Protein AF-A0A820LEA1-F1 (afdb_monomer_lite)

Foldseek 3Di:
DVVLVVVVVVVCVVPDDDDDPDPDDPVLVVQFKAKEDWDWDDDPPPQKIKIAIDIPNPVHPFKKKKWKWKKKFQDQDPDDDPPGIGPIDTFDMDIPHRMDMGGDHDQQSIWMKMWMWIQGPSGIYPIYIDPGTDHDDPPPPPDDRPPPPFAPKDFPDWDDDPPDIDTDIDTHDDPDDDPDDDD

InterPro domains:
  IPR003961 Fibronectin type III [cd00063] (33-130)
  IPR013783 Immunoglobulin-like fold [G3DSA:2.60.40.10] (27-142)
  IPR036116 Fibronectin type III superfamily [SSF49265] (43-180)

Radius of gyration: 22.55 Å; chains: 1; bounding box: 62×38×62 Å

Structure (mmCIF, N/CA/C/O backbone):
data_AF-A0A820LEA1-F1
#
_entry.id   AF-A0A820LEA1-F1
#
loop_
_atom_site.group_PDB
_atom_site.id
_atom_site.type_symbol
_atom_site.label_atom_id
_atom_site.label_alt_id
_atom_site.label_comp_id
_atom_site.label_asym_id
_atom_site.label_entity_id
_atom_site.label_seq_id
_atom_site.pdbx_PDB_ins_code
_atom_site.Cartn_x
_atom_site.Cartn_y
_atom_site.Cartn_z
_atom_site.occupancy
_atom_site.B_iso_or_equiv
_atom_site.auth_seq_id
_atom_site.auth_comp_id
_atom_site.auth_asym_id
_atom_site.auth_atom_id
_atom_site.pdbx_PDB_model_num
ATOM 1 N N . CYS A 1 1 ? 1.002 -14.505 -5.703 1.00 39.41 1 CYS A N 1
ATOM 2 C CA . CYS A 1 1 ? 0.970 -15.169 -7.025 1.00 39.41 1 CYS A CA 1
ATOM 3 C C . CYS A 1 1 ? -0.405 -15.126 -7.687 1.00 39.41 1 CYS A C 1
ATOM 5 O O . CYS A 1 1 ? -0.482 -14.541 -8.753 1.00 39.41 1 CYS A O 1
ATOM 7 N N . ILE A 1 2 ? -1.483 -15.642 -7.076 1.00 43.31 2 ILE A N 1
ATOM 8 C CA . ILE A 1 2 ? -2.829 -15.685 -7.703 1.00 43.31 2 ILE A CA 1
ATOM 9 C C . ILE A 1 2 ? -3.325 -14.299 -8.158 1.00 43.31 2 ILE A C 1
ATOM 11 O O . ILE A 1 2 ? -3.884 -14.170 -9.238 1.00 43.31 2 ILE A O 1
ATOM 15 N N . PHE A 1 3 ? -3.070 -13.244 -7.380 1.00 45.81 3 PHE A N 1
ATOM 16 C CA . PHE A 1 3 ? -3.529 -11.898 -7.729 1.00 45.81 3 PHE A CA 1
ATOM 17 C C . PHE A 1 3 ? -2.779 -11.282 -8.924 1.00 45.81 3 PHE A C 1
ATOM 19 O O . PHE A 1 3 ? -3.414 -10.736 -9.816 1.00 45.81 3 PHE A O 1
ATOM 26 N N . ILE A 1 4 ? -1.451 -11.442 -8.992 1.00 49.19 4 ILE A N 1
ATOM 27 C CA . ILE A 1 4 ? -0.643 -11.021 -10.153 1.00 49.19 4 ILE A CA 1
ATOM 28 C C . ILE A 1 4 ? -1.065 -11.810 -11.397 1.00 49.19 4 ILE A C 1
ATOM 30 O O . ILE A 1 4 ? -1.237 -11.221 -12.451 1.00 49.19 4 ILE A O 1
ATOM 34 N N . GLN A 1 5 ? -1.318 -13.115 -11.258 1.00 48.12 5 GLN A N 1
ATOM 35 C CA . GLN A 1 5 ? -1.829 -13.963 -12.342 1.00 48.12 5 GLN A CA 1
ATOM 36 C C . GLN A 1 5 ? -3.220 -13.518 -12.828 1.00 48.12 5 GLN A C 1
ATOM 38 O O . GLN A 1 5 ? -3.484 -13.542 -14.024 1.00 48.12 5 GLN A O 1
ATOM 43 N N . ASN A 1 6 ? -4.099 -13.069 -11.926 1.00 49.53 6 ASN A N 1
ATOM 44 C CA . ASN A 1 6 ? -5.436 -12.584 -12.281 1.00 49.53 6 ASN A CA 1
ATOM 45 C C . ASN A 1 6 ? -5.426 -11.173 -12.890 1.00 49.53 6 ASN A C 1
ATOM 47 O O . ASN A 1 6 ? -6.161 -10.942 -13.844 1.00 49.53 6 ASN A O 1
ATOM 51 N N . LEU A 1 7 ? -4.586 -10.259 -12.392 1.00 52.78 7 LEU A N 1
ATOM 52 C CA . LEU A 1 7 ? -4.334 -8.958 -13.030 1.00 52.78 7 LEU A CA 1
ATOM 53 C C . LEU A 1 7 ? -3.759 -9.151 -14.436 1.00 52.78 7 LEU A C 1
ATOM 55 O O . LEU A 1 7 ? -4.253 -8.562 -15.391 1.00 52.78 7 LEU A O 1
ATOM 59 N N . TYR A 1 8 ? -2.786 -10.056 -14.564 1.00 51.94 8 TYR A N 1
ATOM 60 C CA . TYR A 1 8 ? -2.195 -10.433 -15.841 1.00 51.94 8 TYR A CA 1
ATOM 61 C C . TYR A 1 8 ? -3.243 -11.047 -16.783 1.00 51.94 8 TYR A C 1
ATOM 63 O O . TYR A 1 8 ? -3.334 -10.628 -17.927 1.00 51.94 8 TYR A O 1
ATOM 71 N N . ARG A 1 9 ? -4.125 -11.943 -16.309 1.00 48.03 9 ARG A N 1
ATOM 72 C CA . ARG A 1 9 ? -5.249 -12.478 -17.111 1.00 48.03 9 ARG A CA 1
ATOM 73 C C . ARG A 1 9 ? -6.263 -11.413 -17.535 1.00 48.03 9 ARG A C 1
ATOM 75 O O . ARG A 1 9 ? -6.760 -11.479 -18.650 1.00 48.03 9 ARG A O 1
ATOM 82 N N . GLN A 1 10 ? -6.584 -10.446 -16.675 1.00 51.16 10 GLN A N 1
ATOM 83 C CA . GLN A 1 10 ? -7.500 -9.357 -17.034 1.00 51.16 10 GLN A CA 1
ATOM 84 C C . GLN A 1 10 ? -6.882 -8.398 -18.063 1.00 51.16 10 GLN A C 1
ATOM 86 O O . GLN A 1 10 ? -7.606 -7.883 -18.911 1.00 51.16 10 GLN A O 1
ATOM 91 N N . GLN A 1 11 ? -5.561 -8.203 -18.033 1.00 49.97 11 GLN A N 1
ATOM 92 C CA . GLN A 1 11 ? -4.830 -7.384 -19.007 1.00 49.97 11 GLN A CA 1
ATOM 93 C C . GLN A 1 11 ? -4.503 -8.131 -20.316 1.00 49.97 11 GLN A C 1
ATOM 95 O O . GLN A 1 11 ? -4.493 -7.513 -21.377 1.00 49.97 11 GLN A O 1
ATOM 100 N N . LEU A 1 12 ? -4.329 -9.458 -20.276 1.00 44.97 12 LEU A N 1
ATOM 101 C CA . LEU A 1 12 ? -4.143 -10.338 -21.445 1.00 44.97 12 LEU A CA 1
ATOM 102 C C . LEU A 1 12 ? -5.424 -10.596 -22.251 1.00 44.97 12 LEU A C 1
ATOM 104 O O . LEU A 1 12 ? -5.340 -11.115 -23.359 1.00 44.97 12 LEU A O 1
ATOM 108 N N . ASN A 1 13 ? -6.611 -10.184 -21.797 1.00 42.06 13 ASN A N 1
ATOM 109 C CA . ASN A 1 13 ? -7.768 -10.159 -22.705 1.00 42.06 13 ASN A CA 1
ATOM 110 C C . ASN A 1 13 ? -7.556 -9.201 -23.904 1.00 42.06 13 ASN A C 1
ATOM 112 O O . ASN A 1 13 ? -8.367 -9.197 -24.823 1.00 42.06 13 ASN A O 1
ATOM 116 N N . TYR A 1 14 ? -6.458 -8.431 -23.914 1.00 39.91 14 TYR A N 1
ATOM 117 C CA . TYR A 1 14 ? -5.982 -7.651 -25.058 1.00 39.91 14 TYR A CA 1
ATOM 118 C C . TYR A 1 14 ? -4.715 -8.195 -25.742 1.00 39.91 14 TYR A C 1
ATOM 120 O O . TYR A 1 14 ? -4.345 -7.673 -26.789 1.00 39.91 14 TYR A O 1
ATOM 128 N N . LEU A 1 15 ? -4.043 -9.217 -25.204 1.00 36.75 15 LEU A N 1
ATOM 129 C CA . LEU A 1 15 ? -2.830 -9.800 -25.790 1.00 36.75 15 LEU A CA 1
ATOM 130 C C . LEU A 1 15 ? -2.794 -11.296 -25.460 1.00 36.75 15 LEU A C 1
ATOM 132 O O . LEU A 1 15 ? -2.728 -11.675 -24.300 1.00 36.75 15 LEU A O 1
ATOM 136 N N . THR A 1 16 ? -2.877 -12.154 -26.467 1.00 33.66 16 THR A N 1
ATOM 137 C CA . THR A 1 16 ? -2.873 -13.612 -26.306 1.00 33.66 16 THR A CA 1
ATOM 138 C C . THR A 1 16 ? -1.509 -14.155 -25.857 1.00 33.66 16 THR A C 1
ATOM 140 O O . THR A 1 16 ? -0.473 -13.717 -26.350 1.00 33.66 16 THR A O 1
ATOM 143 N N . ASP A 1 17 ? -1.574 -15.147 -24.957 1.00 37.16 17 ASP A N 1
ATOM 144 C CA . ASP A 1 17 ? -0.701 -16.329 -24.794 1.00 37.16 17 ASP A CA 1
ATOM 145 C C . ASP A 1 17 ? -0.022 -16.562 -23.421 1.00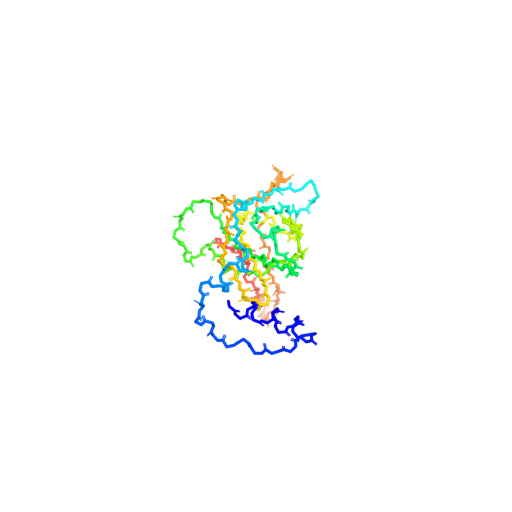 37.16 17 ASP A C 1
ATOM 147 O O . ASP A 1 17 ? 0.854 -15.840 -22.955 1.00 37.16 17 ASP A O 1
ATOM 151 N N . ASN A 1 18 ? -0.484 -17.657 -22.798 1.00 37.00 18 ASN A N 1
ATOM 152 C CA . ASN A 1 18 ? 0.149 -18.609 -21.875 1.00 37.00 18 ASN A CA 1
ATOM 153 C C . ASN A 1 18 ? 1.363 -18.166 -21.029 1.00 37.00 18 ASN A C 1
ATOM 155 O O . ASN A 1 18 ? 2.512 -18.237 -21.456 1.00 37.00 18 ASN A O 1
ATOM 159 N N . CYS A 1 19 ? 1.135 -17.932 -19.729 1.00 37.91 19 CYS A N 1
ATOM 160 C CA . CYS A 1 19 ? 2.199 -18.000 -18.720 1.00 37.91 19 CYS A CA 1
ATOM 161 C C . CYS A 1 19 ? 2.476 -19.459 -18.315 1.00 37.91 19 CYS A C 1
ATOM 163 O O . CYS A 1 19 ? 1.919 -19.959 -17.336 1.00 37.91 19 CYS A O 1
ATOM 165 N N . GLN A 1 20 ? 3.362 -20.136 -19.046 1.00 39.03 20 GLN A N 1
ATOM 166 C CA . GLN A 1 20 ? 4.079 -21.303 -18.527 1.00 39.03 20 GLN A CA 1
ATOM 167 C C . GLN A 1 20 ? 5.145 -20.827 -17.530 1.00 39.03 20 GLN A C 1
ATOM 169 O O . GLN A 1 20 ? 5.755 -19.776 -17.709 1.00 39.03 20 GLN A O 1
ATOM 174 N N . SER A 1 21 ? 5.340 -21.582 -16.450 1.00 41.91 21 SER A N 1
ATOM 175 C CA . SER A 1 21 ? 6.380 -21.363 -15.441 1.00 41.91 21 SER A CA 1
ATOM 176 C C . SER A 1 21 ? 7.735 -21.074 -16.095 1.00 41.91 21 SER A C 1
ATOM 178 O O . SER A 1 21 ? 8.344 -21.974 -16.670 1.00 41.91 21 SER A O 1
ATOM 180 N N . CYS A 1 22 ? 8.202 -19.826 -16.022 1.00 42.53 22 CYS A N 1
ATOM 181 C CA . CYS A 1 22 ? 9.460 -19.431 -16.639 1.00 42.53 22 CYS A CA 1
ATOM 182 C C . CYS A 1 22 ? 10.640 -20.077 -15.898 1.00 42.53 22 CYS A C 1
ATOM 184 O O . CYS A 1 22 ? 11.040 -19.625 -14.826 1.00 42.53 22 CYS A O 1
ATOM 186 N N . SER A 1 23 ? 11.247 -21.100 -16.497 1.00 46.69 23 SER A N 1
ATOM 187 C CA . SER A 1 23 ? 12.682 -21.348 -16.363 1.00 46.69 23 SER A CA 1
ATOM 188 C C . SER A 1 23 ? 13.401 -20.184 -17.056 1.00 46.69 23 SER A C 1
ATOM 190 O O . SER A 1 23 ? 13.544 -20.163 -18.277 1.00 46.69 23 SER A O 1
ATOM 192 N N . LEU A 1 24 ? 13.717 -19.142 -16.284 1.00 51.66 24 LEU A N 1
ATOM 193 C CA . LEU A 1 24 ? 14.177 -17.844 -16.781 1.00 51.66 24 LEU A CA 1
ATOM 194 C C . LEU A 1 24 ? 15.599 -17.955 -17.342 1.00 51.66 24 LEU A C 1
ATOM 196 O O . LEU A 1 24 ? 16.556 -18.122 -16.589 1.00 51.66 24 LEU A O 1
ATOM 200 N N . SER A 1 25 ? 15.750 -17.822 -18.661 1.00 55.53 25 SER A N 1
ATOM 201 C CA . SER A 1 25 ? 17.049 -17.490 -19.246 1.00 55.53 25 SER A CA 1
ATOM 202 C C . SER A 1 25 ? 17.472 -16.089 -18.776 1.00 55.53 25 SER A C 1
ATOM 204 O O . SER A 1 25 ? 16.631 -15.206 -18.571 1.00 55.53 25 SER A O 1
ATOM 206 N N . ASN A 1 26 ? 18.780 -15.863 -18.618 1.00 57.22 26 ASN A N 1
ATOM 207 C CA . ASN A 1 26 ? 19.330 -14.569 -18.183 1.00 57.22 26 ASN A CA 1
ATOM 208 C C . ASN A 1 26 ? 18.888 -13.391 -19.077 1.00 57.22 26 ASN A C 1
ATOM 210 O O . ASN A 1 26 ? 18.817 -12.256 -18.611 1.00 57.22 26 ASN A O 1
ATOM 214 N N . ASP A 1 27 ? 18.544 -13.661 -20.338 1.00 59.03 27 ASP A N 1
ATOM 215 C CA . ASP A 1 27 ? 18.118 -12.648 -21.305 1.00 59.03 27 ASP A CA 1
ATOM 216 C C . ASP A 1 27 ? 16.726 -12.059 -20.987 1.00 59.03 27 ASP A C 1
ATOM 218 O O . ASP A 1 27 ? 16.486 -10.863 -21.160 1.00 59.03 27 ASP A O 1
ATOM 222 N N . CYS A 1 28 ? 15.815 -12.858 -20.418 1.00 59.69 28 CYS A N 1
ATOM 223 C CA . CYS A 1 28 ? 14.496 -12.379 -19.989 1.00 59.69 28 CYS A CA 1
ATOM 224 C C . CYS A 1 28 ? 14.561 -11.555 -18.693 1.00 59.69 28 CYS A C 1
ATOM 226 O O . CYS A 1 28 ? 13.787 -10.612 -18.522 1.00 59.69 28 CYS A O 1
ATOM 228 N N . MET A 1 29 ? 15.503 -11.864 -17.795 1.00 61.44 29 MET A N 1
ATOM 229 C CA . MET A 1 29 ? 15.667 -11.148 -16.522 1.00 61.44 29 MET A CA 1
ATOM 230 C C . MET A 1 29 ? 16.098 -9.691 -16.715 1.00 61.44 29 MET A C 1
ATOM 232 O O . MET A 1 29 ? 15.663 -8.819 -15.965 1.00 61.44 29 MET A O 1
ATOM 236 N N . ASN A 1 30 ? 16.874 -9.406 -17.763 1.00 70.06 30 ASN A N 1
ATOM 237 C CA . ASN A 1 30 ? 17.286 -8.042 -18.108 1.00 70.06 30 ASN A CA 1
ATOM 238 C C . ASN A 1 30 ? 16.123 -7.168 -18.613 1.00 70.06 30 ASN A C 1
ATOM 240 O O . ASN A 1 30 ? 16.244 -5.944 -18.643 1.00 70.06 30 ASN A O 1
ATOM 244 N N . LYS A 1 31 ? 14.990 -7.782 -18.981 1.00 77.25 31 LYS A N 1
ATOM 245 C CA . LYS A 1 31 ? 13.777 -7.101 -19.464 1.00 77.25 31 LYS A CA 1
ATOM 246 C C . LYS A 1 31 ? 12.737 -6.869 -18.363 1.00 77.25 31 LYS A C 1
ATOM 248 O O . LYS 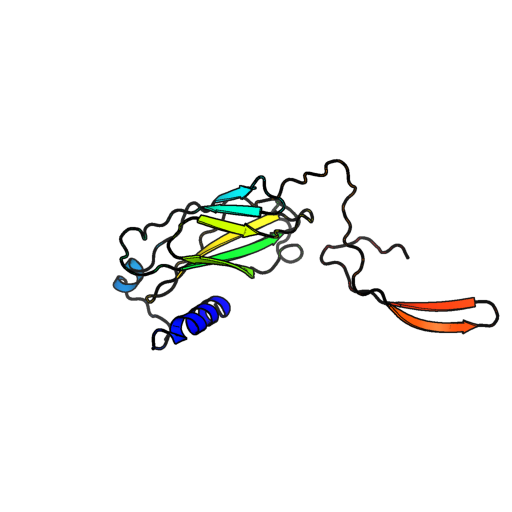A 1 31 ? 11.667 -6.326 -18.633 1.00 77.25 31 LYS A O 1
ATOM 253 N N . ILE A 1 32 ? 13.031 -7.269 -17.122 1.00 85.62 32 ILE A N 1
ATOM 254 C CA . ILE A 1 32 ? 12.169 -7.036 -15.960 1.00 85.62 32 ILE A CA 1
ATOM 255 C C . ILE A 1 32 ? 12.838 -5.998 -15.054 1.00 85.62 32 ILE A C 1
ATOM 257 O O . ILE A 1 32 ? 13.897 -6.264 -14.475 1.00 85.62 32 ILE A O 1
ATOM 261 N N . PRO A 1 33 ? 12.229 -4.818 -14.875 1.00 89.38 33 PRO A N 1
ATOM 262 C CA . PRO A 1 33 ? 12.858 -3.766 -14.109 1.00 89.38 33 PRO A CA 1
ATOM 263 C C . PRO A 1 33 ? 12.848 -4.076 -12.615 1.00 89.38 33 PRO A C 1
ATOM 265 O O . PRO A 1 33 ? 11.842 -4.481 -12.038 1.00 89.38 33 PRO A O 1
ATOM 268 N N . GLN A 1 34 ? 13.979 -3.827 -11.972 1.00 90.94 34 GLN A N 1
ATOM 269 C CA . GLN A 1 34 ? 14.152 -3.938 -10.534 1.00 90.94 34 GLN A CA 1
ATOM 270 C C . GLN A 1 34 ? 13.689 -2.660 -9.845 1.00 90.94 34 GLN A C 1
ATOM 272 O O . GLN A 1 34 ? 13.973 -1.541 -10.289 1.00 90.94 34 GLN A O 1
ATOM 277 N N . ILE A 1 35 ? 12.972 -2.840 -8.740 1.00 93.31 35 ILE A N 1
ATOM 278 C CA . ILE A 1 35 ? 12.466 -1.753 -7.907 1.00 93.31 35 ILE A CA 1
ATOM 279 C C . ILE A 1 35 ? 13.357 -1.598 -6.688 1.00 93.31 35 ILE A C 1
ATOM 281 O O . ILE A 1 35 ? 13.780 -2.581 -6.091 1.00 93.31 35 ILE A O 1
ATOM 285 N N . TYR A 1 36 ? 13.612 -0.357 -6.296 1.00 94.25 36 TYR A N 1
ATOM 286 C CA . TYR A 1 36 ? 14.361 -0.050 -5.085 1.00 94.25 36 TYR A CA 1
ATOM 287 C C . TYR A 1 36 ? 13.929 1.299 -4.507 1.00 94.25 36 TYR A C 1
ATOM 289 O O . TYR A 1 36 ? 13.213 2.079 -5.140 1.00 94.25 36 TYR A O 1
ATOM 297 N N . ASN A 1 37 ? 14.358 1.585 -3.275 1.00 94.25 37 ASN A N 1
ATOM 298 C CA . ASN A 1 37 ? 14.089 2.844 -2.572 1.00 94.25 37 ASN A CA 1
ATOM 299 C C . ASN A 1 37 ? 12.595 3.206 -2.496 1.00 94.25 37 ASN A C 1
ATOM 301 O O . ASN A 1 37 ? 12.192 4.333 -2.796 1.00 94.25 37 ASN A O 1
ATOM 305 N N . VAL A 1 38 ? 11.765 2.245 -2.083 1.00 95.81 38 VAL A N 1
ATOM 306 C CA . VAL A 1 38 ? 10.330 2.471 -1.872 1.00 95.81 38 VAL A CA 1
ATOM 307 C C . VAL A 1 38 ? 10.127 3.330 -0.620 1.00 95.81 38 VAL A C 1
ATOM 309 O O . VAL A 1 38 ? 10.568 2.986 0.476 1.00 95.81 38 VAL A O 1
ATOM 312 N N . THR A 1 39 ? 9.435 4.455 -0.776 1.00 95.50 39 THR A N 1
ATOM 313 C CA . THR A 1 39 ? 9.185 5.444 0.281 1.00 95.50 39 THR A CA 1
ATOM 314 C C . THR A 1 39 ? 7.711 5.826 0.329 1.00 95.50 39 THR A C 1
ATOM 316 O O . THR A 1 39 ? 7.078 6.026 -0.708 1.00 95.50 39 THR A O 1
ATOM 319 N N . ALA A 1 40 ? 7.162 5.937 1.539 1.00 93.38 40 ALA A N 1
ATOM 320 C CA . ALA A 1 40 ? 5.773 6.312 1.789 1.00 93.38 40 ALA A CA 1
ATOM 321 C C . ALA A 1 40 ? 5.718 7.652 2.530 1.00 93.38 40 ALA A C 1
ATOM 323 O O . ALA A 1 40 ? 6.379 7.830 3.551 1.00 93.38 40 ALA A O 1
ATOM 324 N N . ILE A 1 41 ? 4.941 8.597 2.002 1.00 91.06 41 ILE A N 1
ATOM 325 C CA . ILE A 1 41 ? 4.810 9.952 2.544 1.00 91.06 41 ILE A CA 1
ATOM 326 C C . ILE A 1 41 ? 3.326 10.272 2.708 1.00 91.06 41 ILE A C 1
ATOM 328 O O . ILE A 1 41 ? 2.544 10.123 1.764 1.00 91.06 41 ILE A O 1
ATOM 332 N N . GLU A 1 42 ? 2.929 10.741 3.889 1.00 87.62 42 GLU A N 1
ATOM 333 C CA . GLU A 1 42 ? 1.561 11.201 4.124 1.00 87.62 42 GLU A CA 1
ATOM 334 C C . GLU A 1 42 ? 1.261 12.445 3.279 1.00 87.62 42 GLU A C 1
ATOM 336 O O . GLU A 1 42 ? 2.088 13.347 3.133 1.00 87.62 42 GLU A O 1
ATOM 341 N N . ARG A 1 43 ? 0.060 12.512 2.702 1.00 85.69 43 ARG A N 1
ATOM 342 C CA . ARG A 1 43 ? -0.425 13.729 2.043 1.00 85.69 43 ARG A CA 1
ATOM 343 C C . ARG A 1 43 ? -1.304 14.528 3.001 1.00 85.69 43 ARG A C 1
ATOM 345 O O . ARG A 1 43 ? -2.039 13.960 3.793 1.00 85.69 43 ARG A O 1
ATOM 352 N N . LYS A 1 44 ? -1.326 15.856 2.823 1.00 70.88 44 LYS A N 1
ATOM 353 C CA . LYS A 1 44 ? -2.231 16.774 3.546 1.00 70.88 44 LYS A CA 1
ATOM 354 C C . LYS A 1 44 ? -3.719 16.393 3.415 1.00 70.88 44 LYS A C 1
ATOM 356 O O . LYS A 1 44 ? -4.519 16.715 4.285 1.00 70.88 44 LYS A O 1
ATOM 361 N N . SER A 1 45 ? -4.092 15.716 2.323 1.00 66.94 45 SER A N 1
ATOM 362 C CA . SER A 1 45 ? -5.445 15.190 2.115 1.00 66.94 45 SER A CA 1
ATOM 363 C C . SER A 1 45 ? -5.692 13.974 3.013 1.00 66.94 45 SER A C 1
ATOM 365 O O . SER A 1 45 ? -4.890 13.039 3.036 1.00 66.94 45 SER A O 1
ATOM 367 N N . ARG A 1 46 ? -6.809 13.996 3.752 1.00 72.62 46 ARG A N 1
ATOM 368 C CA . ARG A 1 46 ? -7.161 12.990 4.766 1.00 72.62 46 ARG A CA 1
ATOM 369 C C . ARG A 1 46 ? -6.995 11.561 4.215 1.00 72.62 46 ARG A C 1
ATOM 371 O O . ARG A 1 46 ? -7.468 11.250 3.126 1.00 72.62 46 ARG A O 1
ATOM 378 N N . ARG A 1 47 ? -6.337 10.689 4.994 1.00 84.62 47 ARG A N 1
ATOM 379 C CA . ARG A 1 47 ? -6.213 9.232 4.746 1.00 84.62 47 ARG A CA 1
ATOM 380 C C . ARG A 1 47 ? -5.525 8.844 3.430 1.00 84.62 47 ARG A C 1
ATOM 382 O O . ARG A 1 47 ? -5.834 7.801 2.854 1.00 84.62 47 ARG A O 1
ATOM 389 N N . THR A 1 48 ? -4.603 9.676 2.949 1.00 89.94 48 THR A N 1
ATOM 390 C CA . THR A 1 48 ? -3.931 9.458 1.664 1.00 89.94 48 THR A CA 1
ATOM 391 C C . THR A 1 48 ? -2.417 9.351 1.823 1.00 89.94 48 THR A C 1
ATOM 393 O O . THR A 1 48 ? -1.782 10.198 2.451 1.00 89.94 48 THR A O 1
ATOM 396 N N . VAL A 1 49 ? -1.831 8.347 1.175 1.00 92.25 49 VAL A N 1
ATOM 397 C CA . VAL A 1 49 ? -0.386 8.098 1.149 1.00 92.25 49 VAL A CA 1
ATOM 398 C C . VAL A 1 49 ? 0.129 8.263 -0.273 1.00 92.25 49 VAL A C 1
ATOM 400 O O . VAL A 1 49 ? -0.457 7.752 -1.228 1.00 92.25 49 VAL A O 1
ATOM 403 N N . LYS A 1 50 ? 1.231 8.997 -0.425 1.00 94.62 50 LYS A N 1
ATOM 404 C CA . LYS A 1 50 ? 2.016 9.044 -1.656 1.00 94.62 50 LYS A CA 1
ATOM 405 C C . LYS A 1 50 ? 3.164 8.054 -1.531 1.00 94.62 50 LYS A C 1
ATOM 407 O O . LYS A 1 50 ? 4.077 8.272 -0.738 1.00 94.62 50 LYS A O 1
ATOM 412 N N . LEU A 1 51 ? 3.118 7.004 -2.336 1.00 95.88 51 LEU A N 1
ATOM 413 C CA . LEU A 1 51 ? 4.212 6.062 -2.498 1.00 95.88 51 LEU A CA 1
ATOM 414 C C . LEU A 1 51 ? 5.107 6.536 -3.650 1.00 95.88 51 LEU A C 1
ATOM 416 O O . LEU A 1 51 ? 4.603 7.012 -4.669 1.00 95.88 51 LEU A O 1
ATOM 420 N N . LYS A 1 52 ? 6.424 6.442 -3.483 1.00 96.38 52 LYS A N 1
ATOM 421 C CA . LYS A 1 52 ? 7.426 6.698 -4.525 1.00 96.38 52 LYS A CA 1
ATOM 422 C C . LYS A 1 52 ? 8.471 5.592 -4.499 1.00 96.38 52 LYS A C 1
ATOM 424 O O . LYS A 1 52 ? 8.829 5.131 -3.418 1.00 96.38 52 LYS A O 1
ATOM 429 N N . TRP A 1 53 ? 8.988 5.217 -5.656 1.00 95.62 53 TRP A N 1
ATOM 430 C CA . TRP A 1 53 ? 10.081 4.256 -5.783 1.00 95.62 53 TRP A CA 1
ATOM 431 C C . TRP A 1 53 ? 11.041 4.680 -6.893 1.00 95.62 53 TRP A C 1
ATOM 433 O O . TRP A 1 53 ? 10.779 5.633 -7.625 1.00 95.62 53 TRP A O 1
ATOM 443 N N . LYS A 1 54 ? 12.180 3.999 -6.990 1.00 94.38 54 LYS A N 1
ATOM 444 C CA . LYS A 1 54 ? 13.075 4.064 -8.146 1.00 94.38 54 LYS A CA 1
ATOM 445 C C . LYS A 1 54 ? 13.004 2.746 -8.907 1.00 94.38 54 LYS A C 1
ATOM 447 O O . LYS A 1 54 ? 12.692 1.704 -8.329 1.00 94.38 54 LYS A O 1
ATOM 452 N N . SER A 1 55 ? 13.263 2.817 -10.204 1.00 91.81 55 SER A N 1
ATOM 453 C CA . SER A 1 55 ? 13.271 1.668 -11.098 1.00 91.81 55 SER A CA 1
ATOM 454 C C . SER A 1 55 ? 14.396 1.837 -12.110 1.00 91.81 55 SER A C 1
ATOM 456 O O . SER A 1 55 ? 14.624 2.944 -12.581 1.00 91.81 55 SER A O 1
ATOM 458 N N . ASN A 1 56 ? 15.084 0.753 -12.456 1.00 88.25 56 ASN A N 1
ATOM 459 C CA . ASN A 1 56 ? 16.063 0.745 -13.550 1.00 88.25 56 ASN A CA 1
ATOM 460 C C . ASN A 1 56 ? 15.412 0.495 -14.931 1.00 88.25 56 ASN A C 1
ATOM 462 O O . ASN A 1 56 ? 16.117 0.253 -15.906 1.00 88.25 56 ASN A O 1
ATOM 466 N N . GLY A 1 57 ? 14.076 0.549 -15.013 1.00 74.88 57 GLY A N 1
ATOM 467 C CA . GLY A 1 57 ? 13.290 0.261 -16.216 1.00 74.88 57 GLY A CA 1
ATOM 468 C C . GLY A 1 57 ? 13.189 1.383 -17.239 1.00 74.88 57 GLY A C 1
ATOM 469 O O . GLY A 1 57 ? 12.493 1.214 -18.228 1.00 74.88 57 GLY A O 1
ATOM 470 N N . GLU A 1 58 ? 13.868 2.513 -17.040 1.00 69.00 58 GLU A N 1
ATOM 471 C CA . GLU A 1 58 ? 13.790 3.677 -17.941 1.00 69.00 58 GLU A CA 1
ATOM 472 C C . GLU A 1 58 ? 14.210 3.356 -19.389 1.00 69.00 58 GLU A C 1
ATOM 474 O O . GLU A 1 58 ? 13.815 4.054 -20.315 1.00 69.00 58 GLU A O 1
ATOM 479 N N . LYS A 1 59 ? 14.984 2.281 -19.594 1.00 65.75 59 LYS A N 1
ATOM 480 C CA . LYS A 1 59 ? 15.438 1.812 -20.915 1.00 65.75 59 LYS A CA 1
ATOM 481 C C . LYS A 1 59 ? 14.474 0.832 -21.597 1.00 65.75 59 LYS A C 1
ATOM 483 O O . LYS A 1 59 ? 14.758 0.376 -22.701 1.00 65.75 59 LYS A O 1
ATOM 488 N N . ILE A 1 60 ? 13.379 0.460 -20.940 1.00 72.62 60 ILE A N 1
ATOM 489 C CA . ILE A 1 60 ? 12.421 -0.523 -21.448 1.00 72.62 60 ILE A CA 1
ATOM 490 C C . ILE A 1 60 ? 11.351 0.229 -22.245 1.00 72.62 60 ILE A C 1
ATOM 492 O O . ILE A 1 60 ? 10.642 1.068 -21.701 1.00 72.62 60 ILE A O 1
ATOM 496 N N . LEU A 1 61 ? 11.242 -0.073 -23.542 1.00 73.94 61 LEU A N 1
ATOM 497 C CA . LEU A 1 61 ? 10.284 0.563 -24.465 1.00 73.94 61 LEU A CA 1
ATOM 498 C C . LEU A 1 61 ? 8.846 0.035 -24.314 1.00 73.94 61 LEU A C 1
ATOM 500 O O . LEU A 1 61 ? 7.924 0.521 -24.963 1.00 73.94 61 LEU A O 1
ATOM 504 N N . GLU A 1 62 ? 8.660 -0.981 -23.481 1.00 78.31 62 GLU A N 1
ATOM 505 C CA . GLU A 1 62 ? 7.387 -1.656 -23.249 1.00 78.31 62 GLU A CA 1
ATOM 506 C C . GLU A 1 62 ? 6.645 -1.073 -22.042 1.00 78.31 62 GLU A C 1
ATOM 508 O O . GLU A 1 62 ? 7.276 -0.534 -21.128 1.00 78.31 62 GLU A O 1
ATOM 513 N N . PRO A 1 63 ? 5.308 -1.208 -21.989 1.00 79.12 63 PRO A N 1
ATOM 514 C CA . PRO A 1 63 ? 4.548 -0.802 -20.817 1.00 79.12 63 PRO A CA 1
ATOM 515 C C . PRO A 1 63 ? 4.981 -1.605 -19.583 1.00 79.12 63 PRO A C 1
ATOM 517 O O . PRO A 1 63 ? 5.050 -2.835 -19.605 1.00 79.12 63 PRO A O 1
ATOM 520 N N . ILE A 1 64 ? 5.237 -0.887 -18.489 1.00 87.12 64 ILE A N 1
ATOM 521 C CA . ILE A 1 64 ? 5.542 -1.466 -17.181 1.00 87.12 64 ILE A CA 1
ATOM 522 C C . ILE A 1 64 ? 4.375 -1.169 -16.246 1.00 87.12 64 ILE A C 1
ATOM 524 O O . ILE A 1 64 ? 4.026 -0.006 -16.018 1.00 87.12 64 ILE A O 1
ATOM 528 N N . PHE A 1 65 ? 3.820 -2.222 -15.658 1.00 90.06 65 PHE A N 1
ATOM 529 C CA . PHE A 1 65 ? 2.827 -2.120 -14.599 1.00 90.06 65 PHE A CA 1
ATOM 530 C C . PHE A 1 65 ? 3.508 -2.277 -13.246 1.00 90.06 65 PHE A C 1
ATOM 532 O O . PHE A 1 65 ? 4.374 -3.130 -13.061 1.00 90.06 65 PHE A O 1
ATOM 539 N N . TYR A 1 66 ? 3.118 -1.465 -12.274 1.00 91.75 66 TYR A N 1
ATOM 540 C CA . TYR A 1 66 ? 3.583 -1.585 -10.901 1.00 91.75 66 TYR A CA 1
ATOM 541 C C . TYR A 1 66 ? 2.439 -2.052 -10.016 1.00 91.75 66 TYR A C 1
ATOM 543 O O . TYR A 1 66 ? 1.453 -1.339 -9.822 1.00 91.75 66 TYR A O 1
ATOM 551 N N . VAL A 1 67 ? 2.596 -3.242 -9.442 1.00 93.31 67 VAL A N 1
ATOM 552 C CA . VAL A 1 67 ? 1.643 -3.807 -8.488 1.00 93.31 67 VAL A CA 1
ATOM 553 C C . VAL A 1 67 ? 2.076 -3.426 -7.086 1.00 93.31 67 VAL A C 1
ATOM 555 O O . VAL A 1 67 ? 3.197 -3.717 -6.662 1.00 93.31 67 VAL A O 1
ATOM 558 N N . ILE A 1 68 ? 1.169 -2.783 -6.359 1.00 94.44 68 ILE A N 1
ATOM 559 C CA . ILE A 1 68 ? 1.400 -2.306 -5.004 1.00 94.44 68 ILE A CA 1
ATOM 560 C C . ILE A 1 68 ? 0.520 -3.101 -4.054 1.00 94.44 68 ILE A C 1
ATOM 562 O O . ILE A 1 68 ? -0.706 -3.165 -4.196 1.00 94.44 68 ILE A O 1
ATOM 566 N N . GLU A 1 69 ? 1.160 -3.648 -3.032 1.00 94.50 69 GLU A N 1
ATOM 567 C CA . GLU A 1 69 ? 0.495 -4.325 -1.932 1.00 94.50 69 GLU A CA 1
ATOM 568 C C . GLU A 1 69 ? 0.816 -3.637 -0.608 1.00 94.50 69 GLU A C 1
ATOM 570 O O . GLU A 1 69 ? 1.889 -3.051 -0.422 1.00 94.50 69 GLU A O 1
ATOM 575 N N . ALA A 1 70 ? -0.123 -3.728 0.327 1.00 92.62 70 ALA A N 1
ATOM 576 C CA . ALA A 1 70 ? 0.042 -3.249 1.686 1.00 92.62 70 ALA A CA 1
ATOM 577 C C . ALA A 1 70 ? -0.169 -4.380 2.690 1.00 92.62 70 ALA A C 1
ATOM 579 O O . ALA A 1 70 ? -0.960 -5.300 2.480 1.00 92.62 70 ALA A O 1
ATOM 580 N N . GLN A 1 71 ? 0.536 -4.267 3.803 1.00 91.19 71 GLN A N 1
ATOM 581 C CA . GLN A 1 71 ? 0.369 -5.090 4.987 1.00 91.19 71 GLN A CA 1
ATOM 582 C C . GLN A 1 71 ? 0.280 -4.152 6.182 1.00 91.19 71 GLN A C 1
ATOM 584 O O . GLN A 1 71 ? 1.095 -3.236 6.302 1.00 91.19 71 GLN A O 1
ATOM 589 N N . TRP A 1 72 ? -0.699 -4.367 7.055 1.00 88.31 72 TRP A N 1
ATOM 590 C CA . TRP A 1 72 ? -0.837 -3.594 8.280 1.00 88.31 72 TRP A CA 1
ATOM 591 C C . TRP A 1 72 ? -0.381 -4.392 9.502 1.00 88.31 72 TRP A C 1
ATOM 593 O O . TRP A 1 72 ? -0.425 -5.621 9.510 1.00 88.31 72 TRP A O 1
ATOM 603 N N . MET A 1 73 ? 0.064 -3.676 10.530 1.00 82.81 73 MET A N 1
ATOM 604 C CA . MET A 1 73 ? 0.478 -4.212 11.823 1.00 82.81 73 MET A CA 1
ATOM 605 C C . MET A 1 73 ? 0.106 -3.261 12.963 1.00 82.81 73 MET A C 1
ATOM 607 O O . MET A 1 73 ? -0.020 -2.053 12.753 1.00 82.81 73 MET A O 1
ATOM 611 N N . LEU A 1 74 ? -0.080 -3.795 14.171 1.00 77.38 74 LEU A N 1
ATOM 612 C CA . LEU A 1 74 ? -0.490 -3.003 15.344 1.00 77.38 74 LEU A CA 1
ATOM 613 C C . LEU A 1 74 ? 0.679 -2.384 16.118 1.00 77.38 74 LEU A C 1
ATOM 615 O O . LEU A 1 74 ? 0.489 -1.403 16.831 1.00 77.38 74 LEU A O 1
ATOM 619 N N . SER A 1 75 ? 1.893 -2.903 15.936 1.00 71.50 75 SER A N 1
ATOM 620 C CA . SER A 1 75 ? 3.113 -2.387 16.560 1.00 71.50 75 SER A CA 1
ATOM 621 C C . SER A 1 75 ? 4.196 -2.143 15.511 1.00 71.50 75 SER A C 1
ATOM 623 O O . SER A 1 75 ? 4.254 -2.837 14.500 1.00 71.50 75 SER A O 1
ATOM 625 N N . ASN A 1 76 ? 5.054 -1.148 15.747 1.00 67.81 76 ASN A N 1
ATOM 626 C CA . ASN A 1 76 ? 6.267 -0.914 14.957 1.00 67.81 76 ASN A CA 1
ATOM 627 C C . ASN A 1 76 ? 7.467 -1.743 15.446 1.00 67.81 76 ASN A C 1
ATOM 629 O O . ASN A 1 76 ? 8.521 -1.706 14.812 1.00 67.81 76 ASN A O 1
ATOM 633 N N . ILE A 1 77 ? 7.315 -2.463 16.560 1.00 63.72 77 ILE A N 1
ATOM 634 C CA . ILE A 1 77 ? 8.317 -3.371 17.117 1.00 63.72 77 ILE A CA 1
ATOM 635 C C . ILE A 1 77 ? 8.058 -4.759 16.524 1.00 63.72 77 ILE A C 1
ATOM 637 O O . ILE A 1 77 ? 6.905 -5.163 16.375 1.00 63.72 77 ILE A O 1
ATOM 641 N N . ASN A 1 78 ? 9.124 -5.492 16.194 1.00 54.50 78 ASN A N 1
ATOM 642 C CA . ASN A 1 78 ? 9.062 -6.890 15.754 1.00 54.50 78 ASN A CA 1
ATOM 643 C C . ASN A 1 78 ? 8.626 -7.804 16.921 1.00 54.50 78 ASN A C 1
ATOM 645 O O . ASN A 1 78 ? 9.415 -8.592 17.431 1.00 54.50 78 ASN A O 1
ATOM 649 N N . ILE A 1 79 ? 7.389 -7.655 17.391 1.00 54.34 79 ILE A N 1
ATOM 650 C CA . ILE A 1 79 ? 6.761 -8.528 18.386 1.00 54.34 79 ILE A CA 1
ATOM 651 C C . ILE A 1 79 ? 6.041 -9.639 17.620 1.00 54.34 79 ILE A C 1
ATOM 653 O O . ILE A 1 79 ? 5.543 -9.396 16.521 1.00 54.34 79 ILE A O 1
ATOM 657 N N . ASN A 1 80 ? 6.060 -10.845 18.193 1.00 54.38 80 ASN A N 1
ATOM 658 C CA . ASN A 1 80 ? 5.607 -12.124 17.640 1.00 54.38 80 ASN A CA 1
ATOM 659 C C . ASN A 1 80 ? 4.740 -12.016 16.350 1.00 54.38 80 ASN A C 1
ATOM 661 O O . ASN A 1 80 ? 3.582 -11.594 16.412 1.00 54.38 80 ASN A O 1
ATOM 665 N N . PRO A 1 81 ? 5.289 -12.372 15.171 1.00 53.22 81 PRO A N 1
ATOM 666 C CA . PRO A 1 81 ? 4.763 -11.984 13.856 1.00 53.22 81 PRO A CA 1
ATOM 667 C C . PRO A 1 81 ? 3.411 -12.602 13.464 1.00 53.22 81 PRO A C 1
ATOM 669 O O . PRO A 1 81 ? 2.843 -12.194 12.451 1.00 53.22 81 PRO A O 1
ATOM 672 N N . TYR A 1 82 ? 2.894 -13.570 14.223 1.00 50.69 82 TYR A N 1
ATOM 673 C CA . TYR A 1 82 ? 1.750 -14.382 13.798 1.00 50.69 82 TYR A CA 1
ATOM 674 C C . TYR A 1 82 ? 0.367 -13.828 14.179 1.00 50.69 82 TYR A C 1
ATOM 676 O O . TYR A 1 82 ? -0.604 -14.197 13.525 1.00 50.69 82 TYR A O 1
ATOM 684 N N . GLU A 1 83 ? 0.247 -12.914 15.151 1.00 55.44 83 GLU A N 1
ATOM 685 C CA . GLU A 1 83 ? -1.081 -12.470 15.635 1.00 55.44 83 GLU A CA 1
ATOM 686 C C . GLU A 1 83 ? -1.438 -11.009 15.340 1.00 55.44 83 GLU A C 1
ATOM 688 O O . GLU A 1 83 ? -2.614 -10.649 15.347 1.00 55.44 83 GLU A O 1
ATOM 693 N N . LEU A 1 84 ? -0.461 -10.155 15.030 1.00 70.75 84 LEU A N 1
ATOM 694 C CA . LEU A 1 84 ? -0.685 -8.703 14.935 1.00 70.75 84 LEU A CA 1
ATOM 695 C C . LEU A 1 84 ? -0.308 -8.117 13.571 1.00 70.75 84 LEU A C 1
ATOM 697 O O . LEU A 1 84 ? -0.135 -6.900 13.457 1.00 70.75 84 LEU A O 1
ATOM 701 N N . VAL A 1 85 ? -0.166 -8.969 12.551 1.00 80.00 85 VAL A N 1
ATOM 702 C CA . VAL A 1 85 ? 0.231 -8.591 11.190 1.00 80.00 85 VAL A CA 1
ATOM 703 C C . VAL A 1 85 ? -0.737 -9.190 10.171 1.00 80.00 85 VAL A C 1
ATOM 705 O O . VAL A 1 85 ? -1.017 -10.386 10.171 1.00 80.00 85 VAL A O 1
ATOM 708 N N . SER A 1 86 ? -1.246 -8.361 9.263 1.00 84.81 86 SER A N 1
ATOM 709 C CA . SER A 1 86 ? -2.136 -8.815 8.195 1.00 84.81 86 SER A CA 1
ATOM 710 C C . SER A 1 86 ? -1.401 -9.633 7.132 1.00 84.81 86 SER A C 1
ATOM 712 O O . SER A 1 86 ? -0.183 -9.556 6.977 1.00 84.81 86 SER A O 1
ATOM 714 N N . LYS A 1 87 ? -2.143 -10.353 6.288 1.00 86.25 87 LYS A N 1
ATOM 715 C CA . LYS A 1 87 ? -1.593 -10.791 4.995 1.00 86.25 87 LYS A CA 1
ATOM 716 C C . LYS A 1 87 ? -1.314 -9.568 4.113 1.00 86.25 87 LYS A C 1
ATOM 718 O O . LYS A 1 87 ? -1.927 -8.512 4.297 1.00 86.25 87 LYS A O 1
ATOM 723 N N . TRP A 1 88 ? -0.403 -9.721 3.155 1.00 88.56 88 TRP A N 1
ATOM 724 C CA . TRP A 1 88 ? -0.253 -8.753 2.072 1.00 88.56 88 TRP A CA 1
ATOM 725 C C . TRP A 1 88 ? -1.523 -8.741 1.223 1.00 88.56 88 TRP A C 1
ATOM 727 O O . TRP A 1 88 ? -2.014 -9.801 0.834 1.00 88.56 88 TRP A O 1
ATOM 737 N N . GLY A 1 89 ? -2.051 -7.551 0.960 1.00 88.06 89 GLY A N 1
ATOM 738 C CA . GLY A 1 89 ? -3.229 -7.351 0.126 1.00 88.06 89 GLY A CA 1
ATOM 739 C C . GLY A 1 89 ? -2.966 -6.316 -0.955 1.00 88.06 89 GLY A C 1
ATOM 740 O O . GLY A 1 89 ? -2.248 -5.341 -0.727 1.00 88.06 89 GLY A O 1
ATOM 741 N N . PHE A 1 90 ? -3.558 -6.521 -2.128 1.00 89.00 90 PHE A N 1
ATOM 742 C CA . PHE A 1 90 ? -3.517 -5.541 -3.204 1.00 89.00 90 PHE A CA 1
ATOM 743 C C . PHE A 1 90 ? -4.163 -4.228 -2.778 1.00 89.00 90 PHE A C 1
ATOM 745 O O . PHE A 1 90 ? -5.237 -4.219 -2.177 1.00 89.00 90 PHE A O 1
ATOM 752 N N . VAL A 1 91 ? -3.510 -3.119 -3.120 1.00 90.06 91 VAL A N 1
ATOM 753 C CA . VAL A 1 91 ? -4.047 -1.782 -2.847 1.00 90.06 91 VAL A CA 1
ATOM 754 C C . VAL A 1 91 ? -4.120 -0.905 -4.078 1.00 90.06 91 VAL A C 1
ATOM 756 O O . VAL A 1 91 ? -4.983 -0.028 -4.131 1.00 90.06 91 VAL A O 1
ATOM 759 N N . LYS A 1 92 ? -3.209 -1.082 -5.041 1.00 91.69 92 LYS A N 1
ATOM 760 C CA . LYS A 1 92 ? -3.166 -0.239 -6.229 1.00 91.69 92 LYS A CA 1
ATOM 761 C C . LYS A 1 92 ? -2.287 -0.825 -7.329 1.00 91.69 92 LYS A C 1
ATOM 763 O O . LYS A 1 92 ? -1.282 -1.474 -7.057 1.00 91.69 92 LYS A O 1
ATOM 768 N N . GLU A 1 93 ? -2.647 -0.489 -8.555 1.00 91.94 93 GLU A N 1
ATOM 769 C CA . GLU A 1 93 ? -1.814 -0.600 -9.742 1.00 91.94 93 GLU A CA 1
ATOM 770 C C . GLU A 1 93 ? -1.461 0.800 -10.269 1.00 91.94 93 GLU A C 1
ATOM 772 O O . GLU A 1 93 ? -2.260 1.737 -10.154 1.00 91.94 93 GLU A O 1
ATOM 777 N N . GLU A 1 94 ? -0.259 0.953 -10.819 1.00 91.00 94 GLU A N 1
ATOM 778 C CA . GLU A 1 94 ? 0.187 2.171 -11.497 1.00 91.00 94 GLU A CA 1
ATOM 779 C C . GLU A 1 94 ? 0.904 1.813 -12.805 1.00 91.00 94 GLU A C 1
ATOM 781 O O . GLU A 1 94 ? 1.676 0.858 -12.843 1.00 91.00 94 GLU A O 1
ATOM 786 N N . VAL A 1 95 ? 0.672 2.589 -13.866 1.00 87.81 95 VAL A N 1
ATOM 787 C CA . VAL A 1 95 ? 1.258 2.355 -15.196 1.00 87.81 95 VAL A CA 1
ATOM 788 C C . VAL A 1 95 ? 2.374 3.358 -15.439 1.00 87.81 95 VAL A C 1
ATOM 790 O O . VAL A 1 95 ? 2.139 4.564 -15.347 1.00 87.81 95 VAL A O 1
ATOM 793 N N . SER A 1 96 ? 3.576 2.867 -15.742 1.00 80.69 96 SER A N 1
ATOM 794 C CA . SER A 1 96 ? 4.784 3.623 -16.123 1.00 80.69 96 SER A CA 1
ATOM 795 C C . SER A 1 96 ? 5.333 4.629 -15.096 1.00 80.69 96 SER A C 1
ATOM 797 O O . SER A 1 96 ? 6.526 4.921 -15.092 1.00 80.69 96 SER A O 1
ATOM 799 N N . HIS A 1 97 ? 4.522 5.156 -14.181 1.00 87.81 97 HIS A N 1
ATOM 800 C CA . HIS A 1 97 ? 4.963 6.105 -13.170 1.00 87.81 97 HIS A CA 1
ATOM 801 C C . HIS A 1 97 ? 5.556 5.407 -11.951 1.00 87.81 97 HIS A C 1
ATOM 803 O O . HIS A 1 97 ? 4.933 4.550 -11.333 1.00 87.81 97 HIS A O 1
ATOM 809 N N . THR A 1 98 ? 6.701 5.901 -11.485 1.00 93.25 98 THR A N 1
ATOM 810 C CA . THR A 1 98 ? 7.361 5.431 -10.255 1.00 93.25 98 THR A CA 1
ATOM 811 C C . THR A 1 98 ? 6.794 6.060 -8.971 1.00 93.25 98 THR A C 1
ATOM 813 O O . THR A 1 98 ? 7.485 6.277 -7.967 1.00 93.25 98 THR A O 1
ATOM 816 N N . LYS A 1 99 ? 5.508 6.421 -9.001 1.00 94.88 99 LYS A N 1
ATOM 817 C CA . LYS A 1 99 ? 4.783 7.046 -7.892 1.00 94.88 99 LYS A CA 1
ATOM 818 C C . LYS A 1 99 ? 3.318 6.637 -7.933 1.00 94.88 99 LYS A C 1
ATOM 820 O O . LYS A 1 99 ? 2.707 6.675 -8.987 1.00 94.88 99 LYS A O 1
ATOM 825 N N . ALA A 1 100 ? 2.727 6.390 -6.772 1.00 94.94 100 ALA A N 1
ATOM 826 C CA . ALA A 1 100 ? 1.304 6.104 -6.654 1.00 94.94 100 ALA A CA 1
ATOM 827 C C . ALA A 1 100 ? 0.669 6.875 -5.501 1.00 94.94 100 ALA A C 1
ATOM 829 O O . ALA A 1 100 ? 1.305 7.205 -4.497 1.00 94.94 100 ALA A O 1
ATOM 830 N N . ILE A 1 101 ? -0.622 7.157 -5.648 1.00 94.06 101 ILE A N 1
ATOM 831 C CA . ILE A 1 101 ? -1.455 7.728 -4.589 1.00 94.06 101 ILE A CA 1
ATOM 832 C C . ILE A 1 101 ? -2.434 6.656 -4.131 1.00 94.06 101 ILE A C 1
ATOM 834 O O . ILE A 1 101 ? 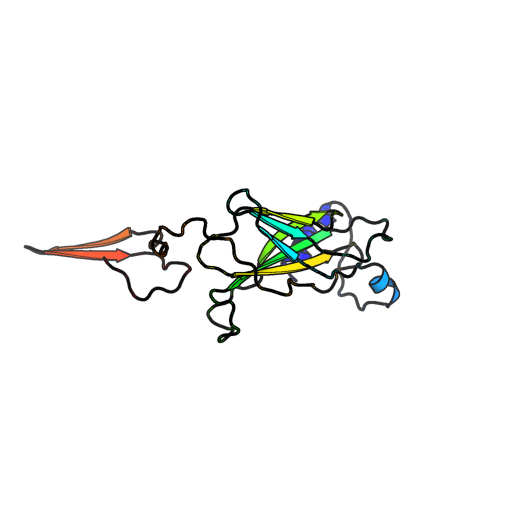-3.281 6.234 -4.922 1.00 94.06 101 ILE A O 1
ATOM 838 N N . ILE A 1 102 ? -2.322 6.261 -2.865 1.00 92.81 102 ILE A N 1
ATOM 839 C CA . ILE A 1 102 ? -3.199 5.294 -2.206 1.00 92.81 102 ILE A CA 1
ATOM 840 C C . ILE A 1 102 ? -4.141 6.080 -1.295 1.00 92.81 102 ILE A C 1
ATOM 842 O O . ILE A 1 102 ? -3.689 6.853 -0.447 1.00 92.81 102 ILE A O 1
ATOM 846 N N . ARG A 1 103 ? -5.447 5.928 -1.510 1.00 89.88 103 ARG A N 1
ATOM 847 C CA . ARG A 1 103 ? -6.505 6.621 -0.759 1.00 89.88 103 ARG A CA 1
ATOM 848 C C . ARG A 1 103 ? -7.124 5.680 0.271 1.00 89.88 103 ARG A C 1
ATOM 850 O O . ARG A 1 103 ? -6.940 4.471 0.190 1.00 89.88 103 ARG A O 1
ATOM 857 N N . ASN A 1 104 ? -7.892 6.244 1.199 1.00 85.19 104 ASN A N 1
ATOM 858 C CA . ASN A 1 104 ? -8.688 5.504 2.182 1.00 85.19 104 ASN A CA 1
ATOM 859 C C . ASN A 1 104 ? -7.873 4.551 3.074 1.00 85.19 104 ASN A C 1
ATOM 861 O O . ASN A 1 104 ? -8.393 3.542 3.542 1.00 85.19 104 ASN A O 1
ATOM 865 N N . ILE A 1 105 ? -6.613 4.893 3.360 1.00 86.56 105 ILE A N 1
ATOM 866 C CA . ILE A 1 105 ? -5.827 4.175 4.367 1.00 86.56 105 ILE A CA 1
ATOM 867 C C . ILE A 1 105 ? -6.478 4.393 5.742 1.00 86.56 105 ILE A C 1
ATOM 869 O O . ILE A 1 105 ? -6.769 5.529 6.135 1.00 86.56 105 ILE A O 1
ATOM 873 N N . GLN A 1 106 ? -6.737 3.305 6.467 1.00 80.31 106 GLN A N 1
ATOM 874 C CA . GLN A 1 106 ? -7.417 3.356 7.763 1.00 80.31 106 GLN A CA 1
ATOM 875 C C . GLN A 1 106 ? -6.524 4.028 8.819 1.00 80.31 106 GLN A C 1
ATOM 877 O O . GLN A 1 106 ? -5.305 3.840 8.813 1.00 80.31 106 GLN A O 1
ATOM 882 N N . ARG A 1 107 ? -7.128 4.812 9.726 1.00 72.06 107 ARG A N 1
ATOM 883 C CA . ARG A 1 107 ? -6.427 5.602 10.767 1.00 72.06 107 ARG A CA 1
ATOM 884 C C . ARG A 1 107 ? -6.326 4.862 12.107 1.00 72.06 107 ARG A C 1
ATOM 886 O O . ARG A 1 107 ? -6.025 5.473 13.127 1.00 72.06 107 ARG A O 1
ATOM 893 N N . ASP A 1 108 ? -6.555 3.557 12.108 1.00 71.19 108 ASP A N 1
ATOM 894 C CA . ASP A 1 108 ? -6.941 2.800 13.303 1.00 71.19 108 ASP A CA 1
ATOM 895 C C . ASP A 1 108 ? -5.722 2.377 14.143 1.00 71.19 108 ASP A C 1
ATOM 897 O O . ASP A 1 108 ? -5.569 1.214 14.498 1.00 71.19 108 ASP A O 1
ATOM 901 N N . ASN A 1 109 ? -4.789 3.304 14.402 1.00 72.94 109 ASN A N 1
ATOM 902 C CA . ASN A 1 109 ? -3.525 3.037 15.106 1.00 72.94 109 ASN A CA 1
ATOM 903 C C . ASN A 1 109 ? -2.636 1.985 14.400 1.00 72.94 109 ASN A C 1
ATOM 905 O O . ASN A 1 109 ? -1.734 1.417 15.009 1.00 72.94 109 ASN A O 1
ATOM 909 N N . ARG A 1 110 ? -2.869 1.737 13.104 1.00 84.12 110 ARG A N 1
ATOM 910 C CA . ARG A 1 110 ? -2.141 0.739 12.313 1.00 84.12 110 ARG A CA 1
ATOM 911 C C . ARG A 1 110 ? -0.896 1.333 11.669 1.00 84.12 110 ARG A C 1
ATOM 913 O O . ARG A 1 110 ? -0.923 2.425 11.096 1.00 84.12 110 ARG A O 1
ATOM 920 N N . TRP A 1 111 ? 0.178 0.566 11.720 1.00 86.69 111 TRP A N 1
ATOM 921 C CA . TRP A 1 111 ? 1.366 0.758 10.907 1.00 86.69 111 TRP A CA 1
ATOM 922 C C . TRP A 1 111 ? 1.215 -0.032 9.613 1.00 86.69 111 TRP A C 1
ATOM 924 O O . TRP A 1 111 ? 0.665 -1.125 9.610 1.00 86.69 111 TRP A O 1
ATOM 934 N N . TYR A 1 112 ? 1.717 0.506 8.514 1.00 90.88 112 TYR A N 1
ATOM 935 C CA . TYR A 1 112 ? 1.642 -0.074 7.185 1.00 90.88 112 TYR A CA 1
ATOM 936 C C . TYR A 1 112 ? 3.044 -0.289 6.640 1.00 90.88 112 TYR A C 1
ATOM 938 O O . TYR A 1 112 ? 3.885 0.607 6.685 1.00 90.88 112 TYR A O 1
ATOM 946 N N . LYS A 1 113 ? 3.285 -1.457 6.060 1.00 93.19 113 LYS A N 1
ATOM 947 C CA . LYS A 1 113 ? 4.376 -1.664 5.113 1.00 93.19 113 LYS A CA 1
ATOM 948 C C . LYS A 1 113 ? 3.783 -1.736 3.718 1.00 93.19 113 LYS A C 1
ATOM 950 O O . LYS A 1 113 ? 2.714 -2.311 3.521 1.00 93.19 113 LYS A O 1
ATOM 955 N N . PHE A 1 114 ? 4.492 -1.159 2.761 1.00 95.38 114 PHE A N 1
ATOM 956 C CA . PHE A 1 114 ? 4.138 -1.248 1.351 1.00 95.38 114 PHE A CA 1
ATOM 957 C C . PHE A 1 114 ? 5.220 -2.022 0.621 1.00 95.38 114 PHE A C 1
ATOM 959 O O . PHE A 1 114 ? 6.403 -1.886 0.945 1.00 95.38 114 PHE A O 1
ATOM 966 N N . ARG A 1 115 ? 4.814 -2.802 -0.375 1.00 95.62 115 ARG A N 1
ATOM 967 C CA . ARG A 1 115 ? 5.730 -3.439 -1.314 1.00 95.62 115 ARG A CA 1
ATOM 968 C C . ARG A 1 115 ? 5.268 -3.228 -2.744 1.00 95.62 115 ARG A C 1
ATOM 970 O O . ARG A 1 115 ? 4.070 -3.138 -2.998 1.00 95.62 115 ARG A O 1
ATOM 977 N N . VAL A 1 116 ? 6.232 -3.130 -3.648 1.00 95.31 116 VAL A N 1
ATOM 978 C CA . VAL A 1 116 ? 6.021 -2.851 -5.067 1.00 95.31 116 VAL A CA 1
ATOM 979 C C . VAL A 1 116 ? 6.803 -3.861 -5.892 1.00 95.31 116 VAL A C 1
ATOM 981 O O . VAL A 1 116 ? 7.974 -4.109 -5.601 1.00 95.31 116 VAL A O 1
ATOM 984 N N . ALA A 1 117 ? 6.161 -4.421 -6.909 1.00 92.62 117 ALA A N 1
ATOM 985 C CA . ALA A 1 117 ? 6.804 -5.217 -7.946 1.00 92.62 117 ALA A CA 1
ATOM 986 C C . ALA A 1 117 ? 6.472 -4.625 -9.315 1.00 92.62 117 ALA A C 1
ATOM 988 O O . ALA A 1 117 ? 5.369 -4.113 -9.520 1.00 92.62 117 ALA A O 1
ATOM 989 N N . ALA A 1 118 ? 7.423 -4.690 -10.240 1.00 91.00 118 ALA A N 1
ATOM 990 C CA . ALA A 1 118 ? 7.159 -4.433 -11.644 1.00 91.00 118 ALA A CA 1
ATOM 991 C C . ALA A 1 118 ? 6.595 -5.683 -12.313 1.00 91.00 118 ALA A C 1
ATOM 993 O O . ALA A 1 118 ? 6.971 -6.797 -11.957 1.00 91.00 118 ALA A O 1
ATOM 994 N N . VAL A 1 119 ? 5.737 -5.487 -13.302 1.00 88.25 119 VAL A N 1
ATOM 995 C CA . VAL A 1 119 ? 5.146 -6.527 -14.134 1.00 88.25 119 VAL A CA 1
ATOM 996 C C . VAL A 1 119 ? 5.259 -6.078 -15.586 1.00 88.25 119 VAL A C 1
ATOM 998 O O . VAL A 1 119 ? 4.907 -4.949 -15.930 1.00 88.25 119 VAL A O 1
ATOM 1001 N N . THR A 1 120 ? 5.783 -6.962 -16.425 1.00 83.50 120 THR A N 1
ATOM 1002 C CA . THR A 1 120 ? 5.916 -6.800 -17.875 1.00 83.50 120 THR A CA 1
ATOM 1003 C C . THR A 1 120 ? 5.443 -8.083 -18.557 1.00 83.50 120 THR A C 1
ATOM 1005 O O . THR A 1 120 ? 5.183 -9.090 -17.895 1.00 83.50 120 THR A O 1
ATOM 1008 N N . ARG A 1 121 ? 5.387 -8.096 -19.893 1.00 82.44 121 ARG A N 1
ATOM 1009 C CA . ARG A 1 121 ? 5.109 -9.328 -20.657 1.00 82.44 121 ARG A CA 1
ATOM 1010 C C . ARG A 1 121 ? 6.135 -10.443 -20.418 1.00 82.44 121 ARG A C 1
ATOM 1012 O O . ARG A 1 121 ? 5.871 -11.604 -20.698 1.00 82.44 121 ARG A O 1
ATOM 1019 N N . HIS A 1 122 ? 7.323 -10.085 -19.928 1.00 81.50 122 HIS A N 1
ATOM 1020 C CA . HIS A 1 122 ? 8.413 -11.021 -19.663 1.00 81.50 122 HIS A CA 1
ATOM 1021 C C . HIS A 1 122 ? 8.345 -11.634 -18.256 1.00 81.50 122 HIS A C 1
ATOM 1023 O O . HIS A 1 122 ? 9.061 -12.596 -17.979 1.00 81.50 122 HIS A O 1
ATOM 1029 N N . GLY A 1 123 ? 7.492 -11.106 -17.370 1.00 82.19 123 GLY A N 1
ATOM 1030 C CA . GLY A 1 123 ? 7.313 -11.604 -16.009 1.00 82.19 123 GLY A CA 1
ATOM 1031 C C . GLY A 1 123 ? 7.171 -10.486 -14.981 1.00 82.19 123 GLY A C 1
ATOM 1032 O O . GLY A 1 123 ? 6.738 -9.379 -15.292 1.00 82.19 123 GLY A O 1
ATOM 1033 N N . TYR A 1 124 ? 7.529 -10.774 -13.730 1.00 85.88 124 TYR A N 1
ATOM 1034 C CA . TYR A 1 124 ? 7.450 -9.809 -12.635 1.00 85.88 124 TYR A CA 1
ATOM 1035 C C . TYR A 1 124 ? 8.743 -9.756 -11.822 1.00 85.88 124 TYR A C 1
ATOM 1037 O O . TYR A 1 124 ? 9.452 -10.752 -11.679 1.00 85.88 124 TYR A O 1
ATOM 1045 N N . SER A 1 125 ? 9.053 -8.580 -11.282 1.00 88.62 125 SER A N 1
ATOM 1046 C CA . SER A 1 125 ? 10.225 -8.381 -10.436 1.00 88.62 125 SER A CA 1
ATOM 1047 C C . SER A 1 125 ? 9.991 -8.944 -9.040 1.00 88.62 125 SER A C 1
ATOM 1049 O O . SER A 1 125 ? 8.858 -9.101 -8.578 1.00 88.62 125 SER A O 1
ATOM 1051 N N . THR A 1 126 ? 11.072 -9.152 -8.295 1.00 89.50 126 THR A N 1
ATOM 1052 C CA . THR A 1 126 ? 10.953 -9.314 -6.847 1.00 89.50 126 THR A CA 1
ATOM 1053 C C . THR A 1 126 ? 10.299 -8.071 -6.239 1.00 89.50 126 THR A C 1
ATOM 1055 O O . THR A 1 126 ? 10.407 -6.951 -6.755 1.00 89.50 126 THR A O 1
ATOM 1058 N N . PHE A 1 127 ? 9.567 -8.273 -5.146 1.00 90.56 127 PHE A N 1
ATOM 1059 C CA . PHE A 1 127 ? 8.958 -7.168 -4.422 1.00 90.56 127 PHE A CA 1
ATOM 1060 C C . PHE A 1 127 ? 10.024 -6.389 -3.652 1.00 90.56 127 PHE A C 1
ATOM 1062 O O . PHE A 1 127 ? 10.691 -6.947 -2.782 1.00 90.56 127 PHE A O 1
ATOM 1069 N N . SER A 1 128 ? 10.103 -5.083 -3.890 1.00 95.12 128 SER A N 1
ATOM 1070 C CA . SER A 1 128 ? 10.827 -4.155 -3.020 1.00 95.12 128 SER A CA 1
ATOM 1071 C C . SER A 1 128 ? 9.858 -3.542 -2.020 1.00 95.12 128 SER A C 1
ATOM 1073 O O . SER A 1 128 ? 8.750 -3.153 -2.384 1.00 95.12 128 SER A O 1
ATOM 1075 N N . MET A 1 129 ? 10.268 -3.410 -0.761 1.00 93.94 129 MET A N 1
ATOM 1076 C CA . MET A 1 129 ? 9.414 -2.904 0.315 1.00 93.94 129 MET A CA 1
ATOM 1077 C C . MET A 1 129 ? 9.923 -1.593 0.909 1.00 93.94 129 MET A C 1
ATOM 1079 O O . MET A 1 129 ? 11.078 -1.216 0.731 1.00 93.94 129 MET A O 1
ATOM 1083 N N . THR A 1 130 ? 9.051 -0.891 1.627 1.00 92.56 130 THR A N 1
ATOM 1084 C CA . THR A 1 130 ? 9.431 0.268 2.439 1.00 92.56 130 THR A CA 1
ATOM 1085 C C . THR A 1 130 ? 10.349 -0.145 3.588 1.00 92.56 130 THR A C 1
ATOM 1087 O O . THR A 1 130 ? 9.988 -1.034 4.360 1.00 92.56 130 THR A O 1
ATOM 1090 N N . ASN A 1 131 ? 11.474 0.553 3.772 1.00 84.62 131 ASN A N 1
ATOM 1091 C CA . ASN A 1 131 ? 12.446 0.240 4.833 1.00 84.62 131 ASN A CA 1
ATOM 1092 C C . ASN A 1 131 ? 11.890 0.431 6.252 1.00 84.62 131 ASN A C 1
ATOM 1094 O O . ASN A 1 131 ? 12.299 -0.264 7.178 1.00 84.62 131 ASN A O 1
ATOM 1098 N N . LYS A 1 132 ? 10.969 1.383 6.438 1.00 84.88 132 LYS A N 1
ATOM 1099 C CA . LYS A 1 132 ? 10.346 1.688 7.732 1.00 84.88 132 LYS A CA 1
ATOM 1100 C C . LYS A 1 132 ? 8.823 1.594 7.616 1.00 84.88 132 LYS A C 1
ATOM 1102 O O . LYS A 1 132 ? 8.287 2.055 6.604 1.00 84.88 132 LYS A O 1
ATOM 1107 N N . PRO A 1 133 ? 8.125 1.032 8.622 1.00 86.25 133 PRO A N 1
ATOM 1108 C CA . PRO A 1 133 ? 6.673 1.085 8.677 1.00 86.25 133 PRO A CA 1
ATOM 1109 C C . PRO A 1 133 ? 6.177 2.533 8.656 1.00 86.25 133 PRO A C 1
ATOM 1111 O O . PRO A 1 133 ? 6.732 3.415 9.309 1.00 86.25 133 PRO A O 1
ATOM 1114 N N . PHE A 1 134 ? 5.116 2.764 7.901 1.00 87.19 134 PHE A N 1
ATOM 1115 C CA . PHE A 1 134 ? 4.441 4.040 7.761 1.00 87.19 134 PHE A CA 1
ATOM 1116 C C . PHE A 1 134 ? 3.195 4.067 8.639 1.00 87.19 134 PHE A C 1
ATOM 1118 O O . PHE A 1 134 ? 2.422 3.115 8.648 1.00 87.19 134 PHE A O 1
ATOM 1125 N N . ARG A 1 135 ? 2.934 5.172 9.326 1.00 87.06 135 ARG A N 1
ATOM 1126 C CA . ARG A 1 135 ? 1.684 5.369 10.054 1.00 87.06 135 ARG A CA 1
ATOM 1127 C C . ARG A 1 135 ? 1.142 6.748 9.729 1.00 87.06 135 ARG A C 1
ATOM 1129 O O . ARG A 1 135 ? 1.893 7.717 9.719 1.00 87.06 135 ARG A O 1
ATOM 1136 N N . LEU A 1 136 ? -0.157 6.817 9.445 1.00 83.69 136 LEU A N 1
ATOM 1137 C CA . LEU A 1 136 ? -0.831 8.098 9.260 1.00 83.69 136 LEU A CA 1
ATOM 1138 C C . LEU A 1 136 ? -0.789 8.893 10.562 1.00 83.69 136 LEU A C 1
ATOM 1140 O O . LEU A 1 136 ? -1.040 8.346 11.639 1.00 83.69 136 LEU A O 1
ATOM 1144 N N . THR A 1 137 ? -0.535 10.191 10.449 1.00 77.44 137 THR A N 1
ATOM 1145 C CA . THR A 1 137 ? -0.600 11.100 11.583 1.00 77.44 137 THR A CA 1
ATOM 1146 C C . THR A 1 137 ? -2.046 11.175 12.056 1.00 77.44 137 THR A C 1
ATOM 1148 O O . THR A 1 137 ? -2.966 11.547 11.316 1.00 77.44 137 THR A O 1
ATOM 1151 N N . ASN A 1 138 ? -2.264 10.823 13.320 1.00 65.00 138 ASN A N 1
ATOM 1152 C CA . ASN A 1 138 ? -3.546 11.047 13.962 1.00 65.00 138 ASN A CA 1
ATOM 1153 C C . ASN A 1 138 ? -3.700 12.556 14.166 1.00 65.00 138 ASN A C 1
ATOM 1155 O O . ASN A 1 138 ? -3.201 13.111 15.132 1.00 65.00 138 ASN A O 1
ATOM 1159 N N . GLN A 1 139 ? -4.416 13.231 13.264 1.00 51.59 139 GLN A N 1
ATOM 1160 C CA . GLN A 1 139 ? -4.821 14.632 13.460 1.00 51.59 139 GLN A CA 1
ATOM 1161 C C . GLN A 1 139 ? -5.807 14.822 14.636 1.00 51.59 139 GLN A C 1
ATOM 1163 O O . GLN A 1 139 ? -6.236 15.939 14.890 1.00 51.59 139 GLN A O 1
ATOM 1168 N N . SER A 1 140 ? -6.158 13.755 15.361 1.00 43.53 140 SER A N 1
ATOM 1169 C CA . SER A 1 140 ? -6.855 13.818 16.646 1.00 43.53 140 SER A CA 1
ATOM 1170 C C . SER A 1 140 ? -5.883 13.441 17.757 1.00 43.53 140 SER A C 1
ATOM 1172 O O . SER A 1 140 ? -5.744 12.270 18.094 1.00 43.53 140 SER A O 1
ATOM 1174 N N . GLN A 1 141 ? -5.240 14.446 18.342 1.00 41.12 141 GLN A N 1
ATOM 1175 C CA . GLN A 1 141 ? -4.685 14.365 19.697 1.00 41.12 141 GLN A CA 1
ATOM 1176 C C . GLN A 1 141 ? -5.769 14.592 20.774 1.00 41.12 141 GLN A C 1
ATOM 1178 O O . GLN A 1 141 ? -5.453 14.702 21.949 1.00 41.12 141 GLN A O 1
ATOM 1183 N N . THR A 1 142 ? -7.052 14.634 20.395 1.00 37.31 142 THR A N 1
ATOM 1184 C CA . THR A 1 142 ? -8.180 14.940 21.295 1.00 37.31 142 THR A CA 1
ATOM 1185 C C . THR A 1 142 ? -9.325 13.935 21.248 1.00 37.31 142 THR A C 1
ATOM 1187 O O . THR A 1 142 ? -10.431 14.249 21.672 1.00 37.31 142 THR A O 1
ATOM 1190 N N . VAL A 1 143 ? -9.111 12.716 20.754 1.00 37.66 143 VAL A N 1
ATOM 1191 C CA . VAL A 1 143 ? -10.151 11.686 20.853 1.00 37.66 143 VAL A CA 1
ATOM 1192 C C . VAL A 1 143 ? -9.502 10.406 21.337 1.00 37.66 143 VAL A C 1
ATOM 1194 O O . VAL A 1 143 ? -8.588 9.892 20.692 1.00 37.66 143 VAL A O 1
ATOM 1197 N N . SER A 1 144 ? -9.966 9.948 22.499 1.00 38.44 144 SER A N 1
ATOM 1198 C CA . SER A 1 144 ? -9.789 8.611 23.067 1.00 38.44 144 SER A CA 1
ATOM 1199 C C . SER A 1 144 ? -9.686 7.540 21.973 1.00 38.44 144 SER A C 1
ATOM 1201 O O . SER A 1 144 ? -10.296 7.727 20.915 1.00 38.44 144 SER A O 1
ATOM 1203 N N . PRO A 1 145 ? -8.950 6.426 22.185 1.00 45.69 145 PRO A N 1
ATOM 1204 C CA . PRO A 1 145 ? -8.815 5.380 21.175 1.00 45.69 145 PRO A CA 1
ATOM 1205 C C . PRO A 1 145 ? -10.201 5.068 20.619 1.00 45.69 145 PRO A C 1
ATOM 1207 O O . PRO A 1 145 ? -11.098 4.692 21.373 1.00 45.69 145 PRO A O 1
ATOM 1210 N N . ILE A 1 146 ? -10.398 5.326 19.323 1.00 50.28 146 ILE A N 1
ATOM 1211 C CA . ILE A 1 146 ? -11.630 4.966 18.630 1.00 50.28 146 ILE A CA 1
ATOM 1212 C C . ILE A 1 146 ? -11.612 3.442 18.614 1.00 50.28 146 ILE A C 1
ATOM 1214 O O . ILE A 1 146 ? -11.034 2.824 17.724 1.00 50.28 146 ILE A O 1
ATOM 1218 N N . LEU A 1 147 ? -12.137 2.842 19.678 1.00 55.09 147 LEU A N 1
ATOM 1219 C CA . LEU A 1 147 ? -12.444 1.430 19.730 1.00 55.09 147 LEU A CA 1
ATOM 1220 C C . LEU A 1 147 ? -13.527 1.234 18.675 1.00 55.09 147 LEU A C 1
ATOM 1222 O O . LEU A 1 147 ? -14.607 1.826 18.766 1.00 55.09 147 LEU A O 1
ATOM 1226 N N . ASP A 1 148 ? -13.199 0.482 17.628 1.00 59.41 148 ASP A N 1
ATOM 1227 C CA . ASP A 1 148 ? -14.167 0.095 16.611 1.00 59.41 148 AS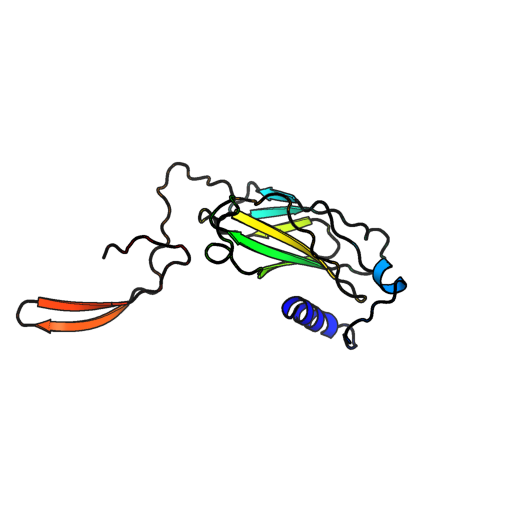P A CA 1
ATOM 1228 C C . ASP A 1 148 ? -15.375 -0.526 17.324 1.00 59.41 148 ASP A C 1
ATOM 1230 O O . ASP A 1 148 ? -15.248 -1.545 18.007 1.00 59.41 148 ASP A O 1
ATOM 1234 N N . ARG A 1 149 ? -16.549 0.109 17.203 1.00 63.72 149 ARG A N 1
ATOM 1235 C CA . ARG A 1 149 ? -17.781 -0.433 17.785 1.00 63.72 149 ARG A CA 1
ATOM 1236 C C . ARG A 1 149 ? -18.052 -1.816 17.179 1.00 63.72 149 ARG A C 1
ATOM 1238 O O . ARG A 1 149 ? -17.794 -2.005 15.984 1.00 63.72 149 ARG A O 1
ATOM 1245 N N . PRO A 1 150 ? -18.600 -2.766 17.956 1.00 68.88 150 PRO A N 1
ATOM 1246 C CA . PRO A 1 150 ? -19.015 -4.054 17.420 1.00 68.88 150 PRO A CA 1
ATOM 1247 C C . PRO A 1 150 ? -19.921 -3.863 16.200 1.00 68.88 150 PRO A C 1
ATOM 1249 O O . PRO A 1 150 ? -20.860 -3.064 16.224 1.00 68.88 150 PRO A O 1
ATOM 1252 N N . LYS A 1 151 ? -19.614 -4.559 15.104 1.00 76.81 151 LYS A N 1
ATOM 1253 C CA . LYS A 1 151 ? -20.379 -4.451 13.852 1.00 76.81 151 LYS A CA 1
ATOM 1254 C C . LYS A 1 151 ? -21.561 -5.425 13.908 1.00 76.81 151 LYS A C 1
ATOM 1256 O O . LYS A 1 151 ? -21.490 -6.427 14.606 1.00 76.81 151 LYS A O 1
ATOM 1261 N N . LYS A 1 152 ? -22.636 -5.173 13.152 1.00 82.50 152 LYS A N 1
ATOM 1262 C CA . LYS A 1 152 ? -23.799 -6.085 13.037 1.00 82.50 152 LYS A CA 1
ATOM 1263 C C . LYS A 1 152 ? -24.415 -6.490 14.389 1.00 82.50 152 LYS A C 1
ATOM 1265 O O . LYS A 1 152 ? -24.618 -7.674 14.647 1.00 82.50 152 LYS A O 1
ATOM 1270 N N . PHE A 1 153 ? -24.675 -5.509 15.249 1.00 83.81 153 PHE A N 1
ATOM 1271 C CA . PHE A 1 153 ? -25.421 -5.743 16.481 1.00 83.81 153 PHE A CA 1
ATOM 1272 C C . PHE A 1 153 ? -26.863 -6.156 16.158 1.00 83.81 153 PHE A C 1
ATOM 1274 O O . PHE A 1 153 ? -27.534 -5.499 15.363 1.00 83.81 153 PHE A O 1
ATOM 1281 N N . SER A 1 154 ? -27.323 -7.241 16.768 1.00 87.81 154 SER A N 1
ATOM 1282 C CA . SER A 1 154 ? -28.670 -7.780 16.591 1.00 87.81 154 SER A CA 1
ATOM 1283 C C . SER A 1 154 ? -29.118 -8.517 17.846 1.00 87.81 154 SER A C 1
ATOM 1285 O O . SER A 1 154 ? -28.316 -9.212 18.473 1.00 87.81 154 SER A O 1
ATOM 1287 N N . ILE A 1 155 ? -30.406 -8.430 18.164 1.00 88.94 155 ILE A N 1
ATOM 1288 C CA . ILE A 1 155 ? -31.045 -9.297 19.155 1.00 88.94 155 ILE A CA 1
ATOM 1289 C C . ILE A 1 155 ? -31.378 -10.609 18.447 1.00 88.94 155 ILE A C 1
ATOM 1291 O O . ILE A 1 155 ? -32.073 -10.599 17.433 1.00 88.94 155 ILE A O 1
ATOM 1295 N N . LYS A 1 156 ? -30.833 -11.723 18.937 1.00 86.56 156 LYS A N 1
ATOM 1296 C CA . LYS A 1 156 ? -31.058 -13.049 18.349 1.00 86.56 156 LYS A CA 1
ATOM 1297 C C . LYS A 1 156 ? -32.326 -13.697 18.896 1.00 86.56 156 LYS A C 1
ATOM 1299 O O . LYS A 1 156 ? -33.022 -14.369 18.147 1.00 86.56 156 LYS A O 1
ATOM 1304 N N . ASP A 1 157 ? -32.584 -13.511 20.186 1.00 87.25 157 ASP A N 1
ATOM 1305 C CA . ASP A 1 157 ? -33.728 -14.099 20.876 1.00 87.25 157 ASP A CA 1
ATOM 1306 C C . ASP A 1 157 ? -34.065 -13.293 22.137 1.00 87.25 157 ASP A C 1
ATOM 1308 O O . ASP A 1 157 ? -33.189 -12.619 22.696 1.00 87.25 157 ASP A O 1
ATOM 1312 N N . TYR A 1 158 ? -35.313 -13.370 22.589 1.00 88.81 158 TYR A N 1
ATOM 1313 C CA . TYR A 1 158 ? -35.741 -12.834 23.875 1.00 88.81 158 TYR A CA 1
ATOM 1314 C C . TYR A 1 158 ? -36.785 -13.743 24.530 1.00 88.81 158 TYR A C 1
ATOM 1316 O O . TYR A 1 158 ? -37.716 -14.218 23.886 1.00 88.81 158 TYR A O 1
ATOM 1324 N N . GLN A 1 159 ? -36.651 -13.956 25.837 1.00 88.12 159 GLN A N 1
ATOM 1325 C CA . GLN A 1 159 ? -37.602 -14.721 26.638 1.00 88.12 159 GLN A CA 1
ATOM 1326 C C . GLN A 1 159 ? -38.232 -13.815 27.689 1.00 88.12 159 GLN A C 1
ATOM 1328 O O . GLN A 1 159 ? -37.529 -13.182 28.478 1.00 88.12 159 GLN A O 1
ATOM 1333 N N . LEU A 1 160 ? -39.561 -13.760 27.679 1.00 85.12 160 LEU A N 1
ATOM 1334 C CA . LEU A 1 160 ? -40.363 -13.059 28.674 1.00 85.12 160 LEU A CA 1
ATOM 1335 C C . LEU A 1 160 ? -40.672 -14.014 29.827 1.00 85.12 160 LEU A C 1
ATOM 1337 O O . LEU A 1 160 ? -41.426 -14.969 29.664 1.00 85.12 160 LEU A O 1
ATOM 1341 N N . ASN A 1 161 ? -40.105 -13.724 30.990 1.00 86.38 161 ASN A N 1
ATOM 1342 C CA . ASN A 1 161 ? -40.503 -14.313 32.261 1.00 86.38 161 ASN A CA 1
ATOM 1343 C C . ASN A 1 161 ? -41.410 -13.321 33.003 1.00 86.38 161 ASN A C 1
ATOM 1345 O O . ASN A 1 161 ? -41.457 -12.144 32.651 1.00 86.38 161 ASN A O 1
ATOM 1349 N N . PHE A 1 162 ? -42.099 -13.773 34.056 1.00 84.06 162 PHE A N 1
ATOM 1350 C CA . PHE A 1 162 ? -43.111 -12.982 34.778 1.00 84.06 162 PHE A CA 1
ATOM 1351 C C . PHE A 1 162 ? -42.696 -11.529 35.081 1.00 84.06 162 PHE A C 1
ATOM 1353 O O . PHE A 1 162 ? -43.484 -10.619 34.846 1.00 84.06 162 PHE A O 1
ATOM 1360 N N . ASN A 1 163 ? -41.448 -11.306 35.516 1.00 88.88 163 ASN A N 1
ATOM 1361 C CA . ASN A 1 163 ? -40.920 -9.970 35.829 1.00 88.88 163 ASN A CA 1
ATOM 1362 C C . ASN A 1 163 ? -39.568 -9.649 35.165 1.00 88.88 163 ASN A C 1
ATOM 1364 O O . ASN A 1 163 ? -38.986 -8.603 35.449 1.00 88.88 163 ASN A O 1
ATOM 1368 N N . THR A 1 164 ? -39.027 -10.528 34.318 1.00 88.62 164 THR A N 1
ATOM 1369 C CA . THR A 1 164 ? -37.706 -10.329 33.700 1.00 88.62 164 THR A CA 1
ATOM 1370 C C . THR A 1 164 ? -37.721 -10.683 32.224 1.00 88.62 164 THR A C 1
ATOM 1372 O O . THR A 1 164 ? -38.452 -11.568 31.788 1.00 88.62 164 THR A O 1
ATOM 1375 N N . ILE A 1 165 ? -36.894 -9.987 31.447 1.00 89.50 165 ILE A N 1
ATOM 1376 C CA . ILE A 1 165 ? -36.674 -10.297 30.036 1.00 89.50 165 ILE A CA 1
ATOM 1377 C C . ILE A 1 165 ? -35.232 -10.766 29.894 1.00 89.50 165 ILE A C 1
ATOM 1379 O O . ILE A 1 165 ? -34.300 -10.008 30.160 1.00 89.50 165 ILE A O 1
ATOM 1383 N N . ASN A 1 166 ? -35.053 -12.006 29.453 1.00 90.25 166 ASN A N 1
ATOM 1384 C CA . ASN A 1 166 ? -33.743 -12.522 29.080 1.00 90.25 166 ASN A CA 1
ATOM 1385 C C . ASN A 1 166 ? -33.520 -12.221 27.600 1.00 90.25 166 ASN A C 1
ATOM 1387 O O . ASN A 1 166 ? -34.295 -12.678 26.765 1.00 90.25 166 ASN A O 1
ATOM 1391 N N . VAL A 1 167 ? -32.474 -11.467 27.264 1.00 91.69 167 VAL A N 1
ATOM 1392 C CA . VAL A 1 167 ? -32.170 -11.080 25.879 1.00 91.69 167 VAL A CA 1
ATOM 1393 C C . VAL A 1 167 ? -30.850 -11.705 25.449 1.00 91.69 167 VAL A C 1
ATOM 1395 O O . VAL A 1 167 ? -29.828 -11.531 26.110 1.00 91.69 167 VAL A O 1
ATOM 1398 N N . THR A 1 168 ? -30.852 -12.395 24.309 1.00 91.62 168 THR A N 1
ATOM 1399 C CA . THR A 1 168 ? -29.627 -12.903 23.684 1.00 91.62 168 THR A CA 1
ATOM 1400 C C . THR A 1 168 ? -29.152 -11.922 22.621 1.00 91.62 168 THR A C 1
ATOM 1402 O O . THR A 1 168 ? -29.794 -11.737 21.584 1.00 91.62 168 THR A O 1
ATOM 1405 N N . LEU A 1 169 ? -28.001 -11.306 22.868 1.00 90.62 169 LEU A N 1
ATOM 1406 C CA . LEU A 1 169 ? -27.379 -10.331 21.977 1.00 90.62 169 LEU A CA 1
ATOM 1407 C C . LEU A 1 169 ? -26.313 -10.991 21.098 1.00 90.62 169 LEU A C 1
ATOM 1409 O O . LEU A 1 169 ? -25.594 -11.889 21.529 1.00 90.62 169 LEU A O 1
ATOM 1413 N N . HIS A 1 170 ? -26.194 -10.527 19.857 1.00 90.69 170 HIS A N 1
ATOM 1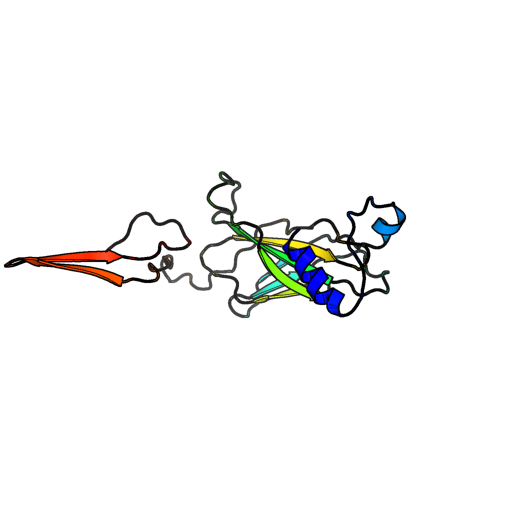414 C CA . HIS A 1 170 ? -25.196 -10.988 18.899 1.00 90.69 170 HIS A CA 1
ATOM 1415 C C . HIS A 1 170 ? -24.532 -9.796 18.206 1.00 90.69 170 HIS A C 1
ATOM 1417 O O . HIS A 1 170 ? -25.208 -8.855 17.790 1.00 90.69 170 HIS A O 1
ATOM 1423 N N . TRP A 1 171 ? -23.209 -9.847 18.053 1.00 88.38 171 TRP A N 1
ATOM 1424 C CA . TRP A 1 171 ? -22.430 -8.858 17.311 1.00 88.38 171 TRP A CA 1
ATOM 1425 C C . TRP A 1 171 ? -21.189 -9.490 16.676 1.00 88.38 171 TRP A C 1
ATOM 1427 O O . TRP A 1 171 ? -20.669 -10.510 17.124 1.00 88.38 171 TRP A O 1
ATOM 1437 N N . GLN A 1 172 ? -20.681 -8.853 15.626 1.00 84.62 172 GLN A N 1
ATOM 1438 C CA . GLN A 1 172 ? -19.427 -9.201 14.975 1.00 84.62 172 GLN A CA 1
ATOM 1439 C C . GLN A 1 172 ? -18.255 -8.522 15.693 1.00 84.62 172 GLN A C 1
ATOM 1441 O O . GLN A 1 172 ? -18.272 -7.306 15.921 1.00 84.62 172 GLN A O 1
ATOM 1446 N N . LYS A 1 173 ? -17.215 -9.310 15.999 1.00 80.38 173 LYS A N 1
ATOM 1447 C CA . LYS A 1 173 ? -15.993 -8.804 16.632 1.00 80.38 173 LYS A CA 1
ATOM 1448 C C . LYS A 1 173 ? -15.3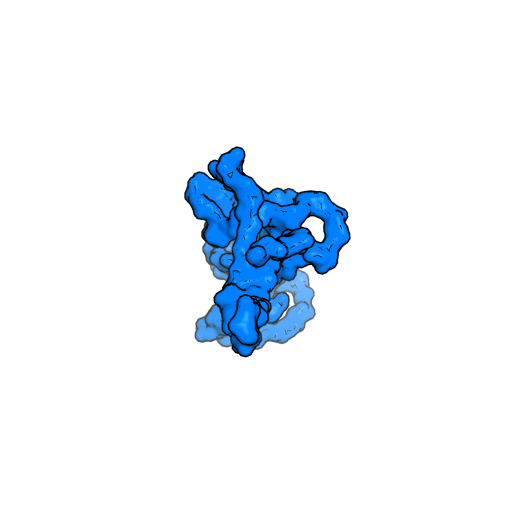56 -7.672 15.805 1.00 80.38 173 LYS A C 1
ATOM 1450 O O . LYS A 1 173 ? -15.347 -7.767 14.572 1.00 80.38 173 LYS A O 1
ATOM 1455 N N . PRO A 1 174 ? -14.811 -6.631 16.454 1.00 73.50 174 PRO A N 1
ATOM 1456 C CA . PRO A 1 174 ? -13.985 -5.638 15.785 1.00 73.50 174 PRO A CA 1
ATOM 1457 C C . PRO A 1 174 ? -12.749 -6.269 15.134 1.00 73.50 174 PRO A C 1
ATOM 1459 O O . PRO A 1 174 ? -12.304 -7.354 15.513 1.00 73.50 174 PRO A O 1
ATOM 1462 N N . ASP A 1 175 ? -12.178 -5.566 14.157 1.00 71.69 175 ASP A N 1
ATOM 1463 C CA . ASP A 1 175 ? -10.962 -6.013 13.463 1.00 71.69 175 ASP A CA 1
ATOM 1464 C C . ASP A 1 175 ? -9.708 -5.875 14.353 1.00 71.69 175 ASP A C 1
ATOM 1466 O O . ASP A 1 175 ? -8.663 -6.458 14.066 1.00 71.69 175 ASP A O 1
ATOM 1470 N N . LEU A 1 176 ? -9.820 -5.108 15.442 1.00 67.56 176 LEU A N 1
ATOM 1471 C CA . LEU A 1 176 ? -8.788 -4.889 16.450 1.00 67.56 176 LEU A CA 1
ATOM 1472 C C . LEU A 1 176 ? -9.063 -5.729 17.713 1.00 67.56 176 LEU A C 1
ATOM 1474 O O . LEU A 1 176 ? -10.230 -5.923 18.062 1.00 67.56 176 LEU A O 1
ATOM 1478 N N . PRO A 1 177 ? -8.019 -6.203 18.422 1.00 69.81 177 PRO A N 1
ATOM 1479 C CA . PRO A 1 177 ? -8.191 -6.894 19.698 1.00 69.81 177 PRO A CA 1
ATOM 1480 C C . PRO A 1 177 ? -8.807 -5.957 20.747 1.00 69.81 177 PRO A C 1
ATOM 1482 O O . PRO A 1 177 ? -8.439 -4.786 20.840 1.00 69.81 177 PRO A O 1
ATOM 1485 N N . VAL A 1 178 ? -9.743 -6.486 21.538 1.00 74.00 178 VAL A N 1
ATOM 1486 C CA . VAL A 1 178 ? -10.453 -5.764 22.604 1.00 74.00 178 VAL A CA 1
ATOM 1487 C C . VAL A 1 178 ? -10.371 -6.544 23.915 1.00 74.00 178 VAL A C 1
ATOM 1489 O O . VAL A 1 178 ? -10.419 -7.771 23.903 1.00 74.00 178 VAL A O 1
ATOM 1492 N N . ASN A 1 179 ? -10.273 -5.835 25.043 1.00 74.00 179 ASN A N 1
ATOM 1493 C CA . ASN A 1 179 ? -10.163 -6.450 26.376 1.00 74.00 179 ASN A CA 1
ATOM 1494 C C . ASN A 1 179 ? -11.518 -6.902 26.949 1.00 74.00 179 ASN A C 1
ATOM 1496 O O . ASN A 1 179 ? -11.560 -7.646 27.922 1.00 74.00 179 ASN A O 1
ATOM 1500 N N . GLY A 1 180 ? -12.624 -6.448 26.361 1.00 71.25 180 GLY A N 1
ATOM 1501 C CA . GLY A 1 180 ? -13.978 -6.762 26.800 1.00 71.25 180 GLY A CA 1
ATOM 1502 C C . GLY A 1 180 ? -15.008 -5.908 26.069 1.00 71.25 180 GLY A C 1
ATOM 1503 O O . GLY A 1 180 ? -14.656 -4.943 25.388 1.00 71.25 180 GLY A O 1
ATOM 1504 N N . TYR A 1 181 ? -16.279 -6.276 26.209 1.00 79.00 181 TYR A N 1
ATOM 1505 C CA . TYR A 1 181 ? -17.413 -5.509 25.702 1.00 79.00 181 TYR A CA 1
ATOM 1506 C C . TYR A 1 181 ? -18.198 -4.957 26.891 1.00 79.00 181 TYR A C 1
ATOM 1508 O O . TYR A 1 181 ? -18.451 -5.687 27.846 1.00 79.00 181 TYR A O 1
ATOM 1516 N N . GLN A 1 182 ? -18.575 -3.682 26.825 1.00 79.06 182 GLN A N 1
ATOM 1517 C CA . GLN A 1 182 ? -19.559 -3.099 27.730 1.00 79.06 182 GLN A CA 1
ATOM 1518 C C . GLN A 1 182 ? -20.905 -3.116 27.007 1.00 79.06 182 GLN A C 1
ATOM 1520 O O . GLN A 1 182 ? -20.998 -2.615 25.883 1.00 79.06 182 GLN A O 1
ATOM 1525 N N . VAL A 1 183 ? -21.892 -3.756 27.630 1.00 76.69 183 VAL A N 1
ATOM 1526 C CA . VAL A 1 183 ? -23.239 -3.988 27.097 1.00 76.69 183 VAL A CA 1
ATOM 1527 C C . VAL A 1 183 ? -24.233 -3.206 27.934 1.00 76.69 183 VAL A C 1
ATOM 1529 O O . VAL A 1 183 ? -24.102 -3.277 29.176 1.00 76.69 183 VAL A O 1
#

Secondary structure (DSSP, 8-state):
-HHHHHHHHHHHTTS----------HHHHTTSPPEEEEEEEE-SSTT-EEEEEEESGGG--S--EEEEEEEEES-SS---TTTSBPPPEEEEEEES-SEEEE-----SS-EEEEEEEEEETTEEPPPEE-SS-B----S-SSS----PPPEEEEEEEEEE-SS-EEEEEEEEPPSS--S----

pLDDT: mean 75.72, std 18.13, range [33.66, 96.38]

Organism: NCBI:txid433720

Sequence (183 aa):
CIFIQNLYRQQLNYLTDNCQSCSLSNDCMNKIPQIYNVTAIERKSRRTVKLKWKSNGEKILEPIFYVIEAQWMLSNININPYELVSKWGFVKEEVSHTKAIIRNIQRDNRWYKFRVAAVTRHGYSTFSMTNKPFRLTNQSQTVSPILDRPKKFSIKDYQLNFNTINVTLHWQKPDLPVNGYQV